Protein AF-M7TAK2-F1 (afdb_monomer_lite)

Foldseek 3Di:
DVVLVVLVVQLCCQFPPDAADWDALVVQDDDDAAADPPQPARDRTTHPSNVVSVLVLLVVLLVCLLPPCLPPVVVLQVSLVSLQCVQQDSNQDYSQAGSCSSNVVVLCLQAVLLVLFFADPVDPVRCNSRNQDADPVGTDDPVSSLSSLLSSLSNVLSNALDDCVVPPTDRNRYVVSVVVSLCSLLPDQQVRHDLSSLSSLLSNCVPCLVSQCVVPPVVSLVSLCSNQPVSLVSRPDNDPSSVSSVVVQVVCCVPVVRHD

InterPro domains:
  IPR012476 mRNA export factor GLE1-like [PF07817] (10-225)
  IPR012476 mRNA export factor GLE1-like [PTHR12960] (39-241)
  IPR038506 GLE1-like superfamily [G3DSA:1.25.40.510] (2-255)

Organism: Eutypa lata (strain UCR-EL1) (NCBI:txid1287681)

Radius of gyration: 19.34 Å; chains: 1; bounding box: 55×38×46 Å

pLDDT: mean 96.19, std 3.99, range [59.69, 98.81]

Secondary structure (DSSP, 8-state):
-HHHHHHHHHHHHHHHTS---EE-GGGG-SS-----TT-S---S-EEHHHHHHHHHHHHHHHHHIIIIITT-GGGHHHHHHHHHHHHT-GGG-BTTB--THHHHHHHHHH-GGGGT----TTSHHHHHHTT--EETTEEPPHHHHHHHHHHHHHHHHHHHT---TT-SSPPSS-HHHHHHHHHHHHTS-GGG--HHHHHHHHHHHTTTHHHHHHHHTHHHHHHHHIIIIIHHHH-SS--HHHHHHHHHHHHHHHHH----

Sequence (260 aa):
MLQIAAIQALLNESLTQIPSVLVDPSNFITDQREPVEGATHNEPQLPSLFLYLLNQFSKAIINQFIQECGGQPKTADPIGVVTAMIYSNKAYLWRGKSLIDILMAKFRVACPVVFGYRGSEKTEQGRARLGWKRESSGWISEQLHINQMKGLAVGYASIALRDFSKSPNTNPWPPSKYWTSLAKIVNTPPTEISNTQCVVLRSMLEHYEERFMNFYGTAAIAALRKALVEFPAKAPEKSPGAFALLGLSEVLKLNAGIEL

Structure (mmCIF, N/CA/C/O backbone):
data_AF-M7TAK2-F1
#
_entry.id   AF-M7TAK2-F1
#
loop_
_atom_site.group_PDB
_atom_site.id
_atom_site.type_symbol
_atom_site.label_atom_id
_atom_site.label_alt_id
_atom_site.label_comp_id
_atom_site.label_asym_id
_atom_site.label_entity_id
_atom_site.label_seq_id
_atom_site.pdbx_PDB_ins_code
_atom_site.Cartn_x
_atom_site.Cartn_y
_atom_site.Cartn_z
_atom_site.occupancy
_atom_site.B_iso_or_equiv
_atom_site.auth_seq_id
_atom_site.auth_comp_id
_atom_site.auth_asym_id
_atom_site.auth_atom_id
_atom_site.pdbx_PDB_model_num
ATOM 1 N N . MET A 1 1 ? 4.992 11.220 20.068 1.00 59.69 1 MET A N 1
ATOM 2 C CA . MET A 1 1 ? 4.007 10.810 21.099 1.00 59.69 1 MET A CA 1
ATOM 3 C C . MET A 1 1 ? 2.837 11.787 21.214 1.00 59.69 1 MET A C 1
ATOM 5 O O . MET A 1 1 ? 1.713 11.322 21.109 1.00 59.69 1 MET A O 1
ATOM 9 N N . LEU A 1 2 ? 3.060 13.106 21.316 1.00 70.56 2 LEU A N 1
ATOM 10 C CA . LEU A 1 2 ? 1.977 14.105 21.426 1.00 70.56 2 LEU A CA 1
ATOM 11 C C . LEU A 1 2 ? 0.942 14.047 20.278 1.00 70.56 2 LEU A C 1
ATOM 13 O O . LEU A 1 2 ? -0.256 14.000 20.525 1.00 70.56 2 LEU A O 1
ATOM 17 N N . GLN A 1 3 ? 1.399 13.978 19.022 1.00 81.31 3 GLN A N 1
ATOM 18 C CA . GLN A 1 3 ? 0.502 13.927 17.856 1.00 81.31 3 GLN A CA 1
ATOM 19 C C . GLN A 1 3 ? -0.359 12.653 17.809 1.00 81.31 3 GLN A C 1
ATOM 21 O O . GLN A 1 3 ? -1.524 12.716 17.435 1.00 81.31 3 GLN A O 1
ATOM 26 N N . ILE A 1 4 ? 0.185 11.504 18.226 1.00 89.75 4 ILE A N 1
ATOM 27 C CA . ILE A 1 4 ? -0.564 10.237 18.270 1.00 89.75 4 ILE A CA 1
ATOM 28 C C . ILE A 1 4 ? -1.681 10.326 19.306 1.00 89.75 4 ILE A C 1
ATOM 30 O O . ILE A 1 4 ? -2.810 9.953 19.009 1.00 89.75 4 ILE A O 1
ATOM 34 N N . ALA A 1 5 ? -1.376 10.864 20.491 1.00 92.62 5 ALA A N 1
ATOM 35 C CA . ALA A 1 5 ? -2.365 11.062 21.542 1.00 92.62 5 ALA A CA 1
ATOM 36 C C . ALA A 1 5 ? -3.493 11.999 21.086 1.00 92.62 5 ALA A C 1
ATOM 38 O O . ALA A 1 5 ? -4.657 11.698 21.320 1.00 92.62 5 ALA A O 1
ATOM 39 N N . ALA A 1 6 ? -3.169 13.079 20.365 1.00 94.81 6 ALA A N 1
ATOM 40 C CA . ALA A 1 6 ? -4.173 13.982 19.803 1.00 94.81 6 ALA A CA 1
ATOM 41 C C . ALA A 1 6 ? -5.074 13.290 18.762 1.00 94.81 6 ALA A C 1
ATOM 43 O O . ALA A 1 6 ? -6.294 13.417 18.822 1.00 94.81 6 ALA A O 1
ATOM 44 N N . ILE A 1 7 ? -4.492 12.505 17.844 1.00 96.12 7 ILE A N 1
ATOM 45 C CA . ILE A 1 7 ? -5.264 11.718 16.866 1.00 96.12 7 ILE A CA 1
ATOM 46 C C . ILE A 1 7 ? -6.172 10.717 17.588 1.00 96.12 7 ILE A C 1
ATOM 48 O O . ILE A 1 7 ? -7.345 10.588 17.248 1.00 96.12 7 ILE A O 1
ATOM 52 N N . GLN A 1 8 ? -5.649 10.015 18.596 1.00 96.75 8 GLN A N 1
ATOM 53 C CA . GLN A 1 8 ? -6.427 9.053 19.371 1.00 96.75 8 GLN A CA 1
ATOM 54 C C . GLN A 1 8 ? -7.548 9.723 20.168 1.00 96.75 8 GLN A C 1
ATOM 56 O O . GLN A 1 8 ? -8.647 9.186 20.204 1.00 96.75 8 GLN A O 1
ATOM 61 N N . ALA A 1 9 ? -7.306 10.894 20.758 1.00 96.44 9 ALA A N 1
ATOM 62 C CA . ALA A 1 9 ? -8.330 11.654 21.466 1.00 96.44 9 ALA A CA 1
ATOM 63 C C . ALA A 1 9 ? -9.507 11.995 20.541 1.00 96.44 9 ALA A C 1
ATOM 65 O O . ALA A 1 9 ? -10.643 11.666 20.869 1.00 96.44 9 ALA A O 1
ATOM 66 N N . LEU A 1 10 ? -9.226 12.535 19.349 1.00 96.94 10 LEU A N 1
ATOM 67 C CA . LEU A 1 10 ? -10.257 12.870 18.359 1.00 96.94 10 LEU A CA 1
ATOM 68 C C . LEU A 1 10 ? -11.021 11.635 17.865 1.00 96.94 10 LEU A C 1
ATOM 70 O O . LEU A 1 10 ? -12.244 11.669 17.735 1.00 96.94 10 LEU A O 1
ATOM 74 N N . LEU A 1 11 ? -10.318 10.529 17.600 1.00 97.75 11 LEU A N 1
ATOM 75 C CA . LEU A 1 11 ? -10.964 9.283 17.180 1.00 97.75 11 LEU A CA 1
ATOM 76 C C . LEU A 1 11 ? -11.859 8.715 18.289 1.00 97.75 11 LEU A C 1
ATOM 78 O O . LEU A 1 11 ? -13.004 8.369 18.010 1.00 97.75 11 LEU A O 1
ATOM 82 N N . ASN A 1 12 ? -11.385 8.685 19.537 1.00 97.25 12 ASN A N 1
ATOM 83 C CA . ASN A 1 12 ? -12.173 8.242 20.689 1.00 97.25 12 ASN A CA 1
ATOM 84 C C . ASN A 1 12 ? -13.426 9.106 20.885 1.00 97.25 12 ASN A C 1
ATOM 86 O O . ASN A 1 12 ? -14.522 8.572 21.050 1.00 97.25 12 ASN A O 1
ATOM 90 N N . GLU A 1 13 ? -13.279 10.430 20.829 1.00 97.06 13 GLU A N 1
ATOM 91 C CA . GLU A 1 13 ? -14.387 11.380 20.959 1.00 97.06 13 GLU A CA 1
ATOM 92 C C . GLU A 1 13 ? -15.435 11.166 19.856 1.00 97.06 13 GLU A C 1
ATOM 94 O O . GLU A 1 13 ? -16.626 11.044 20.143 1.00 97.06 13 GLU A O 1
ATOM 99 N N . SER A 1 14 ? -14.996 10.999 18.604 1.00 97.44 14 SER A N 1
ATOM 100 C CA . SER A 1 14 ? -15.895 10.740 17.470 1.00 97.44 14 SER A CA 1
ATOM 101 C C . SER A 1 14 ? -16.603 9.384 17.510 1.00 97.44 14 SER A C 1
ATOM 103 O O . SER A 1 14 ? -17.634 9.214 16.859 1.00 97.44 14 SER A O 1
ATOM 105 N N . LEU A 1 15 ? -16.039 8.414 18.233 1.00 96.31 15 LEU A N 1
ATOM 106 C CA . LEU A 1 15 ? -16.579 7.063 18.361 1.00 96.31 15 LEU A CA 1
ATOM 107 C C . LEU A 1 15 ? -17.555 6.935 19.536 1.00 96.31 15 LEU A C 1
ATOM 109 O O . LEU A 1 15 ? -18.441 6.087 19.492 1.00 96.31 15 LEU A O 1
ATOM 113 N N . THR A 1 16 ? -17.390 7.747 20.585 1.00 94.00 16 THR A N 1
ATOM 114 C CA . THR A 1 16 ? -18.086 7.534 21.868 1.00 94.00 16 THR A CA 1
ATOM 115 C C . THR A 1 16 ? -18.866 8.738 22.390 1.00 94.00 16 THR A C 1
ATOM 117 O O . THR A 1 16 ? -19.839 8.537 23.111 1.00 94.00 16 THR A O 1
ATOM 120 N N . GLN A 1 17 ? -18.471 9.971 22.058 1.00 94.19 17 GLN A N 1
ATOM 121 C CA . GLN A 1 17 ? -18.990 11.182 22.711 1.00 94.19 17 GLN A CA 1
ATOM 122 C C . GLN A 1 17 ? -19.833 12.052 21.780 1.00 94.19 17 GLN A C 1
ATOM 124 O O . GLN A 1 17 ? -20.861 12.570 22.207 1.00 94.19 17 GLN A O 1
ATOM 129 N N . ILE A 1 18 ? -19.422 12.214 20.518 1.00 95.25 18 ILE A N 1
ATOM 130 C CA . ILE A 1 18 ? -20.128 13.070 19.556 1.00 95.25 18 ILE A CA 1
ATOM 131 C C . ILE A 1 18 ? -21.141 12.234 18.762 1.00 95.25 18 ILE A C 1
ATOM 133 O O . ILE A 1 18 ? -20.734 11.371 17.975 1.00 95.25 18 ILE A O 1
ATOM 137 N N . PRO A 1 19 ? -22.455 12.499 18.889 1.00 93.31 19 PRO A N 1
ATOM 138 C CA . PRO A 1 19 ? -23.462 11.807 18.100 1.00 93.31 19 PRO A CA 1
ATOM 139 C C . PRO A 1 19 ? -23.283 12.094 16.607 1.00 93.31 19 PRO A C 1
ATOM 141 O O . PRO A 1 19 ? -23.125 13.238 16.181 1.00 93.31 19 PRO A O 1
ATOM 144 N N . SER A 1 20 ? -23.350 11.049 15.792 1.00 97.38 20 SER A N 1
ATOM 145 C CA . SER A 1 20 ? -23.419 11.157 14.337 1.00 97.38 20 SER A CA 1
ATOM 146 C C . SER A 1 20 ? -24.274 10.027 13.776 1.00 97.38 20 SER A C 1
ATOM 148 O O . SER A 1 20 ? -24.622 9.090 14.495 1.00 97.38 20 SER A O 1
ATOM 150 N N . VAL A 1 21 ? -24.651 10.133 12.501 1.00 97.31 21 VAL A N 1
ATOM 151 C CA . VAL A 1 21 ? -25.461 9.107 11.835 1.00 97.31 21 VAL A CA 1
ATOM 152 C C . VAL A 1 21 ? -24.725 7.769 11.888 1.00 97.31 21 VAL A C 1
ATOM 154 O O . VAL A 1 21 ? -23.524 7.703 11.641 1.00 97.31 21 VAL A O 1
ATOM 157 N N . LEU A 1 22 ? -25.437 6.696 12.218 1.00 97.62 22 LEU A N 1
ATOM 158 C CA . LEU A 1 22 ? -24.865 5.355 12.230 1.00 97.62 22 LEU A CA 1
ATOM 159 C C . LEU A 1 22 ? -24.827 4.785 10.811 1.00 97.62 22 LEU A C 1
ATOM 161 O O . LEU A 1 22 ? -25.778 4.928 10.043 1.00 97.62 22 LEU A O 1
ATOM 165 N N . VAL A 1 23 ? -23.718 4.143 10.459 1.00 97.62 23 VAL A N 1
ATOM 166 C CA . VAL A 1 23 ? -23.490 3.573 9.127 1.00 97.62 23 VAL A CA 1
ATOM 167 C C . VAL A 1 23 ? -22.892 2.177 9.230 1.00 97.62 23 VAL A C 1
ATOM 169 O O . VAL A 1 23 ? -22.119 1.890 10.143 1.00 97.62 23 VAL A O 1
ATOM 172 N N . ASP A 1 24 ? -23.243 1.312 8.280 1.00 97.06 24 ASP A N 1
ATOM 173 C CA . ASP A 1 24 ? -22.698 -0.044 8.181 1.00 97.06 24 ASP A CA 1
ATOM 174 C C . ASP A 1 24 ? -21.231 -0.005 7.696 1.00 97.06 24 ASP A C 1
ATOM 176 O O . ASP A 1 24 ? -20.978 0.434 6.560 1.00 97.06 24 ASP A O 1
ATOM 180 N N . PRO A 1 25 ? -20.253 -0.458 8.514 1.00 97.12 25 PRO A N 1
ATOM 181 C CA . PRO A 1 25 ? -18.841 -0.456 8.148 1.00 97.12 25 PRO A CA 1
ATOM 182 C C . PRO A 1 25 ? -18.490 -1.412 7.000 1.00 97.12 25 PRO A C 1
ATOM 184 O O . PRO A 1 25 ? -17.425 -1.256 6.399 1.00 97.12 25 PRO A O 1
ATOM 187 N N . SER A 1 26 ? -19.368 -2.364 6.663 1.00 96.69 26 SER A N 1
ATOM 188 C CA . SER A 1 26 ? -19.182 -3.336 5.572 1.00 96.69 26 SER A CA 1
ATOM 189 C C . SER A 1 26 ? -18.933 -2.664 4.220 1.00 96.69 26 SER A C 1
ATOM 191 O O . SER A 1 26 ? -18.227 -3.208 3.378 1.00 96.69 26 SER A O 1
ATOM 193 N N . ASN A 1 27 ? -19.430 -1.437 4.030 1.00 95.25 27 ASN A N 1
ATOM 194 C CA . ASN A 1 27 ? -19.199 -0.636 2.822 1.00 95.25 27 ASN A CA 1
ATOM 195 C C . ASN A 1 27 ? -17.745 -0.154 2.657 1.00 95.25 27 ASN A C 1
ATOM 197 O O . ASN A 1 27 ? -17.386 0.382 1.608 1.00 95.25 27 ASN A O 1
ATOM 201 N N . PHE A 1 28 ? -16.911 -0.298 3.690 1.00 96.75 28 PHE A N 1
ATOM 202 C CA . PHE A 1 28 ? -15.550 0.246 3.740 1.00 96.75 28 PHE A CA 1
ATOM 203 C C . PHE A 1 28 ? -14.469 -0.821 3.948 1.00 96.75 28 PHE A C 1
ATOM 205 O O . PHE A 1 28 ? -13.297 -0.478 4.127 1.00 96.75 28 PHE A O 1
ATOM 212 N N . ILE A 1 29 ? -14.847 -2.098 3.930 1.00 97.31 29 ILE A N 1
ATOM 213 C CA . ILE A 1 29 ? -13.942 -3.236 4.093 1.00 97.31 29 ILE A CA 1
ATOM 214 C C . ILE A 1 29 ? -14.112 -4.231 2.947 1.00 97.31 29 ILE A C 1
ATOM 216 O O . ILE A 1 29 ? -15.072 -4.176 2.183 1.00 97.31 29 ILE A O 1
ATOM 220 N N . THR A 1 30 ? -13.144 -5.129 2.803 1.00 94.31 30 THR A N 1
ATOM 221 C CA . THR A 1 30 ? -13.118 -6.123 1.723 1.00 94.31 30 THR A CA 1
ATOM 222 C C . THR A 1 30 ? -13.617 -7.499 2.148 1.00 94.31 30 THR A C 1
ATOM 224 O O . THR A 1 30 ? -14.004 -8.290 1.290 1.00 94.31 30 THR A O 1
ATOM 227 N N . ASP A 1 31 ? -13.604 -7.799 3.448 1.00 93.50 31 ASP A N 1
ATOM 228 C CA . ASP A 1 31 ? -14.067 -9.066 4.000 1.00 93.50 31 ASP A CA 1
ATOM 229 C C . ASP A 1 31 ? -15.493 -8.976 4.552 1.00 93.50 31 ASP A C 1
ATOM 231 O O . ASP A 1 31 ? -15.948 -7.921 4.983 1.00 93.50 31 ASP A O 1
ATOM 235 N N . GLN A 1 32 ? -16.203 -10.103 4.570 1.00 92.81 32 GLN A N 1
ATOM 236 C CA . GLN A 1 32 ? -17.428 -10.228 5.357 1.00 92.81 32 GLN A CA 1
ATOM 237 C C . GLN A 1 32 ? -17.045 -10.569 6.794 1.00 92.81 32 GLN A C 1
ATOM 239 O O . GLN A 1 32 ? -16.203 -11.440 7.038 1.00 92.81 32 GLN A O 1
ATOM 244 N N . ARG A 1 33 ? -17.629 -9.852 7.752 1.00 95.50 33 ARG A N 1
ATOM 245 C CA . ARG A 1 33 ? -17.346 -10.029 9.177 1.00 95.50 33 ARG A CA 1
ATOM 246 C C . ARG A 1 33 ? -18.634 -10.364 9.882 1.00 95.50 33 ARG A C 1
ATOM 248 O O . ARG A 1 33 ? -19.595 -9.642 9.689 1.00 95.50 33 ARG A O 1
ATOM 255 N N . GLU A 1 34 ? -18.615 -11.365 10.743 1.00 95.88 34 GLU A N 1
ATOM 256 C CA . GLU A 1 34 ? -19.696 -11.656 11.686 1.00 95.88 34 GLU A CA 1
ATOM 257 C C . GLU A 1 34 ? -19.308 -11.174 13.090 1.00 95.88 34 GLU A C 1
ATOM 259 O O . GLU A 1 34 ? -18.120 -10.928 13.328 1.00 95.88 34 GLU A O 1
ATOM 264 N N . PRO A 1 35 ? -20.263 -10.983 14.018 1.00 96.81 35 PRO A N 1
ATOM 265 C CA . PRO A 1 35 ? -19.944 -10.701 15.413 1.00 96.81 35 PRO A CA 1
ATOM 266 C C . PRO A 1 35 ? -18.967 -11.735 15.991 1.00 96.81 35 PRO A C 1
ATOM 268 O O . PRO A 1 35 ? -19.114 -12.936 15.772 1.00 96.81 35 PRO A O 1
ATOM 271 N N . VAL A 1 36 ? -17.965 -11.265 16.737 1.00 96.44 36 VAL A N 1
ATOM 272 C CA . VAL A 1 36 ? -16.918 -12.101 17.343 1.00 96.44 36 VAL A CA 1
ATOM 273 C C . VAL A 1 36 ? -16.967 -11.941 18.856 1.00 96.44 36 VAL A C 1
ATOM 275 O O . VAL A 1 36 ? -16.924 -10.820 19.367 1.00 96.44 36 VAL A O 1
ATOM 278 N N . GLU A 1 37 ? -17.033 -13.051 19.586 1.00 95.69 37 GLU A N 1
ATOM 279 C CA . GLU A 1 37 ? -17.008 -13.036 21.050 1.00 95.69 37 GLU A CA 1
ATOM 280 C C . GLU A 1 37 ? -15.769 -12.287 21.577 1.00 95.69 37 GLU A C 1
ATOM 282 O O . GLU A 1 37 ? -14.653 -12.465 21.089 1.00 95.69 37 GLU A O 1
ATOM 287 N N . GLY A 1 38 ? -15.973 -11.392 22.549 1.00 92.31 38 GLY A N 1
ATOM 288 C CA . GLY A 1 38 ? -14.900 -10.587 23.143 1.00 92.31 38 GLY A CA 1
ATOM 289 C C . GLY A 1 38 ? -14.395 -9.409 22.296 1.00 92.31 38 GLY A C 1
ATOM 290 O O . GLY A 1 38 ? -13.496 -8.694 22.740 1.00 92.31 38 GLY A O 1
ATOM 291 N N . ALA A 1 39 ? -14.949 -9.157 21.103 1.00 94.75 39 ALA A N 1
ATOM 292 C CA . ALA A 1 39 ? -14.609 -7.960 20.332 1.00 94.75 39 ALA A CA 1
ATOM 293 C C . ALA A 1 39 ? -15.187 -6.682 20.966 1.00 94.75 39 ALA A C 1
ATOM 295 O O . ALA A 1 39 ? -16.334 -6.655 21.406 1.00 94.75 39 ALA A O 1
ATOM 296 N N . THR A 1 40 ? -14.402 -5.598 20.952 1.00 93.69 40 THR A N 1
ATOM 297 C CA . THR A 1 40 ? -14.784 -4.300 21.539 1.00 93.69 40 THR A CA 1
ATOM 298 C C . THR A 1 40 ? -16.018 -3.688 20.874 1.00 93.69 40 THR A C 1
ATOM 300 O O . THR A 1 40 ? -16.874 -3.140 21.560 1.00 93.69 40 THR A O 1
ATOM 303 N N . HIS A 1 41 ? -16.134 -3.815 19.550 1.00 95.25 41 HIS A N 1
ATOM 304 C CA . HIS A 1 41 ? -17.287 -3.340 18.788 1.00 95.25 41 HIS A CA 1
ATOM 305 C C . HIS A 1 41 ? -17.844 -4.466 17.915 1.00 95.25 41 HIS A C 1
ATOM 307 O O . HIS A 1 41 ? -17.208 -4.864 16.935 1.00 95.25 41 HIS A O 1
ATOM 313 N N . ASN A 1 42 ? -19.035 -4.958 18.268 1.00 96.56 42 ASN A N 1
ATOM 314 C CA . ASN A 1 42 ? -19.778 -5.979 17.514 1.00 96.56 42 ASN A CA 1
ATOM 315 C C . ASN A 1 42 ? -21.048 -5.455 16.838 1.00 96.56 42 ASN A C 1
ATOM 317 O O . ASN A 1 42 ? -21.621 -6.156 15.998 1.00 96.56 42 ASN A O 1
ATOM 321 N N . GLU A 1 43 ? -21.449 -4.230 17.179 1.00 95.25 43 GLU A N 1
ATOM 322 C CA . GLU A 1 43 ? -22.630 -3.581 16.625 1.00 95.25 43 GLU A CA 1
ATOM 323 C C . GLU A 1 43 ? -22.597 -3.571 15.087 1.00 95.25 43 GLU A C 1
ATOM 325 O O . GLU A 1 43 ? -21.521 -3.430 14.487 1.00 95.25 43 GLU A O 1
ATOM 330 N N . PRO A 1 44 ? -23.757 -3.718 14.422 1.00 96.00 44 PRO A N 1
ATOM 331 C CA . PRO A 1 44 ? -23.835 -3.731 12.962 1.00 96.00 44 PRO A CA 1
ATOM 332 C C . PRO A 1 44 ? -23.492 -2.375 12.333 1.00 96.00 44 PRO A C 1
ATOM 334 O O . PRO A 1 44 ? -23.249 -2.303 11.133 1.00 96.00 44 PRO A O 1
ATOM 337 N N . GLN A 1 45 ? -23.476 -1.299 13.122 1.00 97.12 45 GLN A N 1
ATOM 338 C CA . GLN A 1 45 ? -23.215 0.055 12.652 1.00 97.12 45 GLN A CA 1
ATOM 339 C C . GLN A 1 45 ? -22.202 0.768 13.551 1.00 97.12 45 GLN A C 1
ATOM 341 O O . GLN A 1 45 ? -22.112 0.494 14.746 1.00 97.12 45 GLN A O 1
ATOM 346 N N . LEU A 1 46 ? -21.459 1.712 12.972 1.00 97.62 46 LEU A N 1
ATOM 347 C CA . LEU A 1 46 ? -20.556 2.618 13.686 1.00 97.62 46 LEU A CA 1
ATOM 348 C C . LEU A 1 46 ? -20.921 4.084 13.408 1.00 97.62 46 LEU A C 1
ATOM 350 O O . LEU A 1 46 ? -21.521 4.374 12.369 1.00 97.62 46 LEU A O 1
ATOM 354 N N . PRO A 1 47 ? -20.532 5.026 14.289 1.00 98.25 47 PRO A N 1
ATOM 355 C CA . PRO A 1 47 ? -20.697 6.455 14.041 1.00 98.25 47 PRO A CA 1
ATOM 356 C C . PRO A 1 47 ? -20.007 6.892 12.742 1.00 98.25 47 PRO A C 1
ATOM 358 O O . PRO A 1 47 ? -18.813 6.644 12.535 1.00 98.25 47 PRO A O 1
ATOM 361 N N . SER A 1 48 ? -20.733 7.586 11.865 1.00 98.12 48 SER A N 1
ATOM 362 C CA . SER A 1 48 ? -20.205 8.059 10.582 1.00 98.12 48 SER A CA 1
ATOM 363 C C . SER A 1 48 ? -19.035 9.019 10.761 1.00 98.12 48 SER A C 1
ATOM 365 O O . SER A 1 48 ? -18.125 9.027 9.934 1.00 98.12 48 SER A O 1
ATOM 367 N N . LEU A 1 49 ? -19.037 9.822 11.833 1.00 98.38 49 LEU A N 1
ATOM 368 C CA . LEU A 1 49 ? -17.954 10.763 12.120 1.00 98.38 49 LEU A CA 1
ATOM 369 C C . LEU A 1 49 ? -16.630 10.034 12.379 1.00 98.38 49 LEU A C 1
ATOM 371 O O . LEU A 1 49 ? -15.605 10.444 11.841 1.00 98.38 49 LEU A O 1
ATOM 375 N N . PHE A 1 50 ? -16.654 8.922 13.117 1.00 98.44 50 PHE A N 1
ATOM 376 C CA . PHE A 1 50 ? -15.468 8.097 13.350 1.00 98.44 50 PHE A CA 1
ATOM 377 C C . PHE A 1 50 ? -14.895 7.542 12.041 1.00 98.44 50 PHE A C 1
ATOM 379 O O . PHE A 1 50 ? -13.709 7.724 11.753 1.00 98.44 50 PHE A O 1
ATOM 386 N N . LEU A 1 51 ? -15.736 6.933 11.197 1.00 98.38 51 LEU A N 1
ATOM 387 C CA . LEU A 1 51 ? -15.293 6.408 9.899 1.00 98.38 51 LEU A CA 1
ATOM 388 C C . LEU A 1 51 ? -14.792 7.522 8.971 1.00 98.38 51 LEU A C 1
ATOM 390 O O . LEU A 1 51 ? -13.798 7.347 8.263 1.00 98.38 51 LEU A O 1
ATOM 394 N N . TYR A 1 52 ? -15.437 8.689 9.004 1.00 98.38 52 TYR A N 1
ATOM 395 C CA . TYR A 1 52 ? -15.009 9.869 8.265 1.00 98.38 52 TYR A CA 1
ATOM 396 C C . TYR A 1 52 ? -13.625 10.356 8.710 1.00 98.38 52 TYR A C 1
ATOM 398 O O . TYR A 1 52 ? -12.760 10.576 7.857 1.00 98.38 52 TYR A O 1
ATOM 406 N N . LEU A 1 53 ? -13.383 10.489 10.018 1.00 98.50 53 LEU A N 1
ATOM 407 C CA . LEU A 1 53 ? -12.083 10.904 10.546 1.00 98.50 53 LEU A CA 1
ATOM 408 C C . LEU A 1 53 ? -11.001 9.867 10.252 1.00 98.50 53 LEU A C 1
ATOM 410 O O . LEU A 1 53 ? -9.904 10.246 9.845 1.00 98.50 53 LEU A O 1
ATOM 414 N N . LEU A 1 54 ? -11.312 8.573 10.347 1.00 98.25 54 LEU A N 1
ATOM 415 C CA . LEU A 1 54 ? -10.386 7.512 9.953 1.00 98.25 54 LEU A CA 1
ATOM 416 C C . LEU A 1 54 ? -10.036 7.606 8.459 1.00 98.25 54 LEU A C 1
ATOM 418 O O . LEU A 1 54 ? -8.873 7.495 8.077 1.00 98.25 54 LEU A O 1
ATOM 422 N N . ASN A 1 55 ? -11.019 7.911 7.611 1.00 98.62 55 ASN A N 1
ATOM 423 C CA . ASN A 1 55 ? -10.834 8.169 6.184 1.00 98.62 55 ASN A CA 1
ATOM 424 C C . ASN A 1 55 ? -9.994 9.431 5.894 1.00 98.62 55 ASN A C 1
ATOM 426 O O . ASN A 1 55 ? -9.203 9.416 4.939 1.00 98.62 55 ASN A O 1
ATOM 430 N N . GLN A 1 56 ? -10.141 10.502 6.682 1.00 98.56 56 GLN A N 1
ATOM 431 C CA . GLN A 1 56 ? -9.303 11.706 6.589 1.00 98.56 56 GLN A CA 1
ATOM 432 C C . GLN A 1 56 ? -7.874 11.434 7.053 1.00 98.56 56 GLN A C 1
ATOM 434 O O . GLN A 1 56 ? -6.929 11.809 6.360 1.00 98.56 56 GLN A O 1
ATOM 439 N N . PHE A 1 57 ? -7.706 10.695 8.149 1.00 98.56 57 PHE A N 1
ATOM 440 C CA . PHE A 1 57 ? -6.407 10.228 8.617 1.00 98.56 57 PHE A CA 1
ATOM 441 C C . PHE A 1 57 ? -5.684 9.426 7.529 1.00 98.56 57 PHE A C 1
ATOM 443 O O . PHE A 1 57 ? -4.534 9.717 7.205 1.00 98.56 57 PHE A O 1
ATOM 450 N N . SER A 1 58 ? -6.377 8.505 6.851 1.00 98.69 58 SER A N 1
ATOM 451 C CA . SER A 1 58 ? -5.781 7.792 5.719 1.00 98.69 58 SER A CA 1
ATOM 452 C C . SER A 1 58 ? -5.375 8.712 4.561 1.00 98.69 58 SER A C 1
ATOM 454 O O . SER A 1 58 ? -4.369 8.460 3.905 1.00 98.69 58 SER A O 1
ATOM 456 N N . LYS A 1 59 ? -6.160 9.761 4.256 1.00 98.62 59 LYS A N 1
ATOM 457 C CA . LYS A 1 59 ? -5.807 10.741 3.207 1.00 98.62 59 LYS A CA 1
ATOM 458 C C . LYS A 1 59 ? -4.545 11.506 3.593 1.00 98.62 59 LYS A C 1
ATOM 460 O O . LYS A 1 59 ? -3.683 11.698 2.742 1.00 98.62 59 LYS A O 1
ATOM 465 N N . ALA A 1 60 ? -4.429 11.899 4.860 1.00 98.44 60 ALA A N 1
ATOM 466 C CA . ALA A 1 60 ? -3.244 12.565 5.383 1.00 98.44 60 ALA A CA 1
ATOM 467 C C . ALA A 1 60 ? -1.999 11.671 5.267 1.00 98.44 60 ALA A C 1
ATOM 469 O O . ALA A 1 60 ? -0.982 12.139 4.768 1.00 98.44 60 ALA A O 1
ATOM 470 N N . ILE A 1 61 ? -2.102 10.380 5.613 1.00 98.56 61 ILE A N 1
ATOM 471 C CA . ILE A 1 61 ? -1.011 9.403 5.442 1.00 98.56 61 ILE A CA 1
ATOM 472 C C . ILE A 1 61 ? -0.533 9.344 3.984 1.00 98.56 61 ILE A C 1
ATOM 474 O O . ILE A 1 61 ? 0.657 9.488 3.715 1.00 98.56 61 ILE A O 1
ATOM 478 N N . ILE A 1 62 ? -1.457 9.166 3.032 1.00 98.62 62 ILE A N 1
ATOM 479 C CA . ILE A 1 62 ? -1.116 9.092 1.602 1.00 98.62 62 ILE A CA 1
ATOM 480 C C . ILE A 1 62 ? -0.438 10.380 1.125 1.00 98.62 62 ILE A C 1
ATOM 482 O O . ILE A 1 62 ? 0.568 10.319 0.419 1.00 98.62 62 ILE A O 1
ATOM 486 N N . ASN A 1 63 ? -0.955 11.539 1.534 1.00 98.19 63 ASN A N 1
ATOM 487 C CA . ASN A 1 63 ? -0.375 12.828 1.168 1.00 98.19 63 ASN A CA 1
ATOM 488 C C . ASN A 1 63 ? 1.033 13.014 1.749 1.00 98.19 63 ASN A C 1
ATOM 490 O O . ASN A 1 63 ? 1.912 13.489 1.038 1.00 98.19 63 ASN A O 1
ATOM 494 N N . GLN A 1 64 ? 1.263 12.603 2.996 1.00 97.81 64 GLN A N 1
ATOM 495 C CA . GLN A 1 64 ? 2.577 12.675 3.640 1.00 97.81 64 GLN A CA 1
ATOM 496 C C . GLN A 1 64 ? 3.608 11.796 2.922 1.00 97.81 64 GLN A C 1
ATOM 498 O O . GLN A 1 64 ? 4.701 12.265 2.606 1.00 97.81 64 GLN A O 1
ATOM 503 N N . PHE A 1 65 ? 3.237 10.568 2.543 1.00 98.50 65 PHE A N 1
ATOM 504 C CA . PHE A 1 65 ? 4.106 9.721 1.720 1.00 98.50 65 PHE A CA 1
ATOM 505 C C . PHE A 1 65 ? 4.447 10.363 0.373 1.00 98.50 65 PHE A C 1
ATOM 507 O O . PHE A 1 65 ? 5.603 10.343 -0.044 1.00 98.50 65 PHE A O 1
ATOM 514 N N . ILE A 1 66 ? 3.458 10.960 -0.296 1.00 97.75 66 ILE A N 1
ATOM 515 C CA . ILE A 1 66 ? 3.634 11.641 -1.585 1.00 97.75 66 ILE A CA 1
ATOM 516 C C . ILE A 1 66 ? 4.559 12.861 -1.473 1.00 97.75 66 ILE A C 1
ATOM 518 O O . ILE A 1 66 ? 5.391 13.078 -2.354 1.00 97.75 66 ILE A O 1
ATOM 522 N N . GLN A 1 67 ? 4.391 13.674 -0.431 1.00 96.38 67 GLN A N 1
ATOM 523 C CA . GLN A 1 67 ? 5.067 14.966 -0.307 1.00 96.38 67 GLN A CA 1
ATOM 524 C C . GLN A 1 67 ? 6.495 14.842 0.227 1.00 96.38 67 GLN A C 1
ATOM 526 O O . GLN A 1 67 ? 7.373 15.567 -0.232 1.00 96.38 67 GLN A O 1
ATOM 531 N N . GLU A 1 68 ? 6.740 13.927 1.165 1.00 95.19 68 GLU A N 1
ATOM 532 C CA . GLU A 1 68 ? 7.995 13.908 1.926 1.00 95.19 68 GLU A CA 1
ATOM 533 C C . GLU A 1 68 ? 8.877 12.711 1.566 1.00 95.19 68 GLU A C 1
ATOM 535 O O . GLU A 1 68 ? 10.082 12.852 1.348 1.00 95.19 68 GLU A O 1
ATOM 540 N N . CYS A 1 69 ? 8.283 11.522 1.451 1.00 96.44 69 CYS A N 1
ATOM 541 C CA . CYS A 1 69 ? 9.052 10.279 1.397 1.00 96.44 69 CYS A CA 1
ATOM 542 C C . CYS A 1 69 ? 9.712 10.014 0.038 1.00 96.44 69 CYS A C 1
ATOM 544 O O . CYS A 1 69 ? 10.617 9.188 -0.042 1.00 96.44 69 CYS A O 1
ATOM 546 N N . GLY A 1 70 ? 9.297 10.711 -1.026 1.00 92.19 70 GLY A N 1
ATOM 547 C CA . GLY A 1 70 ? 9.968 10.635 -2.329 1.00 92.19 70 GLY A CA 1
ATOM 548 C C . GLY A 1 70 ? 11.381 11.231 -2.304 1.00 92.19 70 GLY A C 1
ATOM 549 O O . GLY A 1 70 ? 12.299 10.665 -2.900 1.00 92.19 70 GLY A O 1
ATOM 550 N N . GLY A 1 71 ? 11.563 12.334 -1.566 1.00 92.00 71 GLY A N 1
ATOM 551 C CA . GLY A 1 71 ? 12.860 12.992 -1.371 1.00 92.00 71 GLY A CA 1
ATOM 552 C C . GLY A 1 71 ? 13.598 12.536 -0.110 1.00 92.00 71 GLY A C 1
ATOM 553 O O . GLY A 1 71 ? 14.826 12.513 -0.095 1.00 92.00 71 GLY A O 1
ATOM 554 N N . GLN A 1 72 ? 12.868 12.148 0.940 1.00 94.50 72 GLN A N 1
ATOM 555 C CA . GLN A 1 72 ? 13.432 11.694 2.214 1.00 94.50 72 GLN A CA 1
ATOM 556 C C . GLN A 1 72 ? 12.807 10.357 2.655 1.00 94.50 72 GLN A C 1
ATOM 558 O O . GLN A 1 72 ? 12.003 10.332 3.583 1.00 94.50 72 GLN A O 1
ATOM 563 N N . PRO A 1 73 ? 13.189 9.213 2.055 1.00 93.94 73 PRO A N 1
ATOM 564 C CA . PRO A 1 73 ? 12.580 7.906 2.343 1.00 93.94 73 PRO A CA 1
ATOM 565 C C . PRO A 1 73 ? 12.501 7.535 3.832 1.00 93.94 73 PRO A C 1
ATOM 567 O O . PRO A 1 73 ? 11.544 6.905 4.278 1.00 93.94 73 PRO A O 1
ATOM 570 N N . LYS A 1 74 ? 13.471 7.976 4.642 1.00 94.00 74 LYS A N 1
ATOM 571 C CA . LYS A 1 74 ? 13.510 7.705 6.088 1.00 94.00 74 LYS A CA 1
ATOM 572 C C . LYS A 1 74 ? 12.309 8.280 6.855 1.00 94.00 74 LYS A C 1
ATOM 574 O O . LYS A 1 74 ? 11.967 7.740 7.905 1.00 94.00 74 LYS A O 1
ATOM 579 N N . THR A 1 75 ? 11.637 9.319 6.346 1.00 95.38 75 THR A N 1
ATOM 580 C CA . THR A 1 75 ? 10.437 9.890 6.990 1.00 95.38 75 THR A CA 1
ATOM 581 C C . THR A 1 75 ? 9.219 8.967 6.898 1.00 95.38 75 THR A C 1
ATOM 583 O O . THR A 1 75 ? 8.280 9.109 7.677 1.00 95.38 75 THR A O 1
ATOM 586 N N . ALA A 1 76 ? 9.246 7.952 6.028 1.00 97.44 76 ALA A N 1
ATOM 587 C CA . ALA A 1 76 ? 8.162 6.980 5.916 1.00 97.44 76 ALA A CA 1
ATOM 588 C C . ALA A 1 76 ? 8.024 6.088 7.156 1.00 97.44 76 ALA A C 1
ATOM 590 O O . ALA A 1 76 ? 6.923 5.603 7.436 1.00 97.44 76 ALA A O 1
ATOM 591 N N . ASP A 1 77 ? 9.116 5.845 7.892 1.00 96.06 77 ASP A N 1
ATOM 592 C CA . ASP A 1 77 ? 9.088 4.977 9.069 1.00 96.06 77 ASP A CA 1
ATOM 593 C C . ASP A 1 77 ? 8.187 5.551 10.177 1.00 96.06 77 ASP A C 1
ATOM 595 O O . ASP A 1 77 ? 7.194 4.899 10.503 1.00 96.06 77 ASP A O 1
ATOM 599 N N . PRO A 1 78 ? 8.394 6.772 10.708 1.00 96.19 78 PRO A N 1
ATOM 600 C CA . PRO A 1 78 ? 7.502 7.307 11.737 1.00 96.19 78 PRO A CA 1
ATOM 601 C C . PRO A 1 78 ? 6.031 7.357 11.290 1.00 96.19 78 PRO A C 1
ATOM 603 O O . PRO A 1 78 ? 5.153 7.013 12.081 1.00 96.19 78 PRO A O 1
ATOM 606 N N . ILE A 1 79 ? 5.739 7.665 10.021 1.00 97.44 79 ILE A N 1
ATOM 607 C CA . ILE A 1 79 ? 4.366 7.625 9.480 1.00 97.44 79 ILE A CA 1
ATOM 608 C C . ILE A 1 79 ? 3.797 6.195 9.529 1.00 97.44 79 ILE A C 1
ATOM 610 O O . ILE A 1 79 ? 2.653 5.985 9.944 1.00 97.44 79 ILE A O 1
ATOM 614 N N . GLY A 1 80 ? 4.601 5.193 9.163 1.00 97.44 80 GLY A N 1
ATOM 615 C CA . GLY A 1 80 ? 4.244 3.779 9.271 1.00 97.44 80 GLY A CA 1
ATOM 616 C C . GLY A 1 80 ? 3.983 3.337 10.715 1.00 97.44 80 GLY A C 1
ATOM 617 O O . GLY A 1 80 ? 3.031 2.595 10.950 1.00 97.44 80 GLY A O 1
ATOM 618 N N . VAL A 1 81 ? 4.758 3.832 11.693 1.00 96.25 81 VAL A N 1
ATOM 619 C CA . VAL A 1 81 ? 4.515 3.578 13.130 1.00 96.25 81 VAL A CA 1
ATOM 620 C C . VAL A 1 81 ? 3.153 4.123 13.540 1.00 96.25 81 VAL A C 1
ATOM 622 O O . VAL A 1 81 ? 2.346 3.383 14.097 1.00 96.25 81 VAL A O 1
ATOM 625 N N . VAL A 1 82 ? 2.871 5.397 13.246 1.00 97.38 82 VAL A N 1
ATOM 626 C CA . VAL A 1 82 ? 1.591 6.029 13.605 1.00 97.38 82 VAL A CA 1
ATOM 627 C C . VAL A 1 82 ? 0.428 5.276 12.961 1.00 97.38 82 VAL A C 1
ATOM 629 O O . VAL A 1 82 ? -0.555 4.965 13.629 1.00 97.38 82 VAL A O 1
ATOM 632 N N . THR A 1 83 ? 0.567 4.910 11.686 1.00 98.19 83 THR A N 1
ATOM 633 C CA . THR A 1 83 ? -0.426 4.115 10.954 1.00 98.19 83 THR A CA 1
ATOM 634 C C . THR A 1 83 ? -0.693 2.784 11.656 1.00 98.19 83 THR A C 1
ATOM 636 O O . THR A 1 83 ? -1.841 2.467 11.965 1.00 98.19 83 THR A O 1
ATOM 639 N N . ALA A 1 84 ? 0.360 2.026 11.963 1.00 97.25 84 ALA A N 1
ATOM 640 C CA . ALA A 1 84 ? 0.264 0.743 12.645 1.00 97.25 84 ALA A CA 1
ATOM 641 C C . ALA A 1 84 ? -0.366 0.882 14.040 1.00 97.25 84 ALA A C 1
ATOM 643 O O . ALA A 1 84 ? -1.230 0.085 14.402 1.00 97.25 84 ALA A O 1
ATOM 644 N N . MET A 1 85 ? 0.000 1.912 14.807 1.00 96.62 85 MET A N 1
ATOM 645 C CA . MET A 1 85 ? -0.551 2.167 16.141 1.00 96.62 85 MET A CA 1
ATOM 646 C C . MET A 1 85 ? -2.044 2.497 16.110 1.00 96.62 85 MET A C 1
ATOM 648 O O . MET A 1 85 ? -2.784 1.999 16.953 1.00 96.62 85 MET A O 1
ATOM 652 N N . ILE A 1 86 ? -2.501 3.304 15.149 1.00 98.19 86 ILE A N 1
ATOM 653 C CA . ILE A 1 86 ? -3.926 3.625 15.009 1.00 98.19 86 ILE A CA 1
ATOM 654 C C . ILE A 1 86 ? -4.703 2.399 14.525 1.00 98.19 86 ILE A C 1
ATOM 656 O O . ILE A 1 86 ? -5.640 1.972 15.189 1.00 98.19 86 ILE A O 1
ATOM 660 N N . TYR A 1 87 ? -4.295 1.774 13.420 1.00 98.44 87 TYR A N 1
ATOM 661 C CA . TYR A 1 87 ? -5.065 0.677 12.822 1.00 98.44 87 TYR A CA 1
ATOM 662 C C . TYR A 1 87 ? -5.019 -0.640 13.604 1.00 98.44 87 TYR A C 1
ATOM 664 O O . TYR A 1 87 ? -5.849 -1.512 13.348 1.00 98.44 87 TYR A O 1
ATOM 672 N N . SER A 1 88 ? -4.079 -0.801 14.538 1.00 97.88 88 SER A N 1
ATOM 673 C CA . SER A 1 88 ? -4.008 -1.965 15.433 1.00 97.88 88 SER A CA 1
ATOM 674 C C . SER A 1 88 ? -4.626 -1.726 16.812 1.00 97.88 88 SER A C 1
ATOM 676 O O . SER A 1 88 ? -4.684 -2.656 17.618 1.00 97.88 88 SER A O 1
ATOM 678 N N . ASN A 1 89 ? -5.069 -0.501 17.111 1.00 97.25 89 ASN A N 1
ATOM 679 C CA . ASN A 1 89 ? -5.652 -0.186 18.407 1.00 97.25 89 ASN A CA 1
ATOM 680 C C . ASN A 1 89 ? -6.971 -0.948 18.594 1.00 97.25 89 ASN A C 1
ATOM 682 O O . ASN A 1 89 ? -7.896 -0.785 17.801 1.00 97.25 89 ASN A O 1
ATOM 686 N N . LYS A 1 90 ? -7.064 -1.737 19.673 1.00 96.38 90 LYS A N 1
ATOM 687 C CA . LYS A 1 90 ? -8.238 -2.555 20.018 1.00 96.38 90 LYS A CA 1
ATOM 688 C C . LYS A 1 90 ? -9.533 -1.741 20.088 1.00 96.38 90 LYS A C 1
ATOM 690 O O . LYS A 1 90 ? -10.562 -2.224 19.632 1.00 96.38 90 LYS A O 1
ATOM 695 N N . ALA A 1 91 ? -9.453 -0.494 20.557 1.00 96.31 91 ALA A N 1
ATOM 696 C CA . ALA A 1 91 ? -10.592 0.422 20.626 1.00 96.31 91 ALA A CA 1
ATOM 697 C C . ALA A 1 91 ? -11.173 0.797 19.252 1.00 96.31 91 ALA A C 1
ATOM 699 O O . ALA A 1 91 ? -12.283 1.298 19.176 1.00 96.31 91 ALA A O 1
ATOM 700 N N . TYR A 1 92 ? -10.436 0.584 18.160 1.00 97.62 92 TYR A N 1
ATOM 701 C CA . TYR A 1 92 ? -10.855 0.959 16.803 1.00 97.62 92 TYR A CA 1
ATOM 702 C C . TYR A 1 92 ? -11.151 -0.256 15.921 1.00 97.62 92 TYR A C 1
ATOM 704 O O . TYR A 1 92 ? -11.406 -0.107 14.724 1.00 97.62 92 TYR A O 1
ATOM 712 N N . LEU A 1 93 ? -11.082 -1.466 16.482 1.00 97.75 93 LEU A N 1
ATOM 713 C CA . LEU A 1 93 ? -11.385 -2.687 15.751 1.00 97.75 93 LEU A CA 1
ATOM 714 C C . LEU A 1 93 ? -12.895 -2.876 15.661 1.00 97.75 93 LEU A C 1
ATOM 716 O O . LEU A 1 93 ? -13.611 -2.754 16.652 1.00 97.75 93 LEU A O 1
ATOM 720 N N . TRP A 1 94 ? -13.357 -3.266 14.479 1.00 98.12 94 TRP A N 1
ATOM 721 C CA . TRP A 1 94 ? -14.741 -3.660 14.257 1.00 98.12 94 TRP A CA 1
ATOM 722 C C . TRP A 1 94 ? -14.805 -5.158 13.993 1.00 98.12 94 TRP A C 1
ATOM 724 O O . TRP A 1 94 ? -14.104 -5.663 13.105 1.00 98.12 94 TRP A O 1
ATOM 734 N N . ARG A 1 95 ? -15.610 -5.865 14.797 1.00 97.56 95 ARG A N 1
ATOM 735 C CA . ARG A 1 95 ? -15.722 -7.334 14.795 1.00 97.56 95 ARG A CA 1
ATOM 736 C C . ARG A 1 95 ? -14.349 -8.009 14.914 1.00 97.56 95 ARG A C 1
ATOM 738 O O . ARG A 1 95 ? -13.990 -8.904 14.156 1.00 97.56 95 ARG A O 1
ATOM 745 N N . GLY A 1 96 ? -13.526 -7.482 15.827 1.00 96.44 96 GLY A N 1
ATOM 746 C CA . GLY A 1 96 ? -12.183 -7.988 16.135 1.00 96.44 96 GLY A CA 1
ATOM 747 C C . GLY A 1 96 ? -11.109 -7.707 15.077 1.00 96.44 96 GLY A C 1
ATOM 748 O O . GLY A 1 96 ? -9.967 -8.128 15.253 1.00 96.44 96 GLY A O 1
ATOM 749 N N . LYS A 1 97 ? -11.430 -6.990 13.992 1.00 97.69 97 LYS A N 1
ATOM 750 C CA . LYS A 1 97 ? -10.504 -6.740 12.879 1.00 97.69 97 LYS A CA 1
ATOM 751 C C . LYS A 1 97 ? -10.318 -5.257 12.583 1.00 97.69 97 LYS A C 1
ATOM 753 O O . LYS A 1 97 ? -11.190 -4.422 12.818 1.00 97.69 97 LYS A O 1
ATOM 758 N N . SER A 1 98 ? -9.158 -4.943 12.014 1.00 98.12 98 SER A N 1
ATOM 759 C CA . SER A 1 98 ? -8.797 -3.581 11.626 1.00 98.12 98 SER A CA 1
ATOM 760 C C . SER A 1 98 ? -9.683 -3.046 10.497 1.00 98.12 98 SER A C 1
ATOM 762 O O . SER A 1 98 ? -10.142 -3.798 9.637 1.00 98.12 98 SER A O 1
ATOM 764 N N . LEU A 1 99 ? -9.880 -1.729 10.465 1.00 98.50 99 LEU A N 1
ATOM 765 C CA . LEU A 1 99 ? -10.497 -0.992 9.355 1.00 98.50 99 LEU A CA 1
ATOM 766 C C . LEU A 1 99 ? -9.442 -0.440 8.367 1.00 98.50 99 LEU A C 1
ATOM 768 O O . LEU A 1 99 ? -9.683 0.543 7.667 1.00 98.50 99 LEU A O 1
ATOM 772 N N . ILE A 1 100 ? -8.248 -1.045 8.315 1.00 98.75 100 ILE A N 1
ATOM 773 C CA . ILE A 1 100 ? -7.135 -0.612 7.448 1.00 98.75 100 ILE A CA 1
ATOM 774 C C . ILE A 1 100 ? -7.455 -0.648 5.951 1.00 98.75 100 ILE A C 1
ATOM 776 O O . ILE A 1 100 ? -6.797 0.042 5.171 1.00 98.75 100 ILE A O 1
ATOM 780 N N . ASP A 1 101 ? -8.492 -1.381 5.546 1.00 98.69 101 ASP A N 1
ATOM 781 C CA . ASP A 1 101 ? -8.984 -1.396 4.168 1.00 98.69 101 ASP A CA 1
ATOM 782 C C . ASP A 1 101 ? -9.344 0.012 3.669 1.00 98.69 101 ASP A C 1
ATOM 784 O O . ASP A 1 101 ? -9.107 0.321 2.503 1.00 98.69 101 ASP A O 1
ATOM 788 N N . ILE A 1 102 ? -9.766 0.920 4.560 1.00 98.75 102 ILE A N 1
ATOM 789 C CA . ILE A 1 102 ? -9.986 2.339 4.237 1.00 98.75 102 ILE A CA 1
ATOM 790 C C . ILE A 1 102 ? -8.694 2.999 3.729 1.00 98.75 102 ILE A C 1
ATOM 792 O O . ILE A 1 102 ? -8.718 3.752 2.751 1.00 98.75 102 ILE A O 1
ATOM 796 N N . LEU A 1 103 ? -7.549 2.714 4.359 1.00 98.81 103 LEU A N 1
ATOM 797 C CA . LEU A 1 103 ? -6.246 3.205 3.904 1.00 98.81 103 LEU A CA 1
ATOM 798 C C . LEU A 1 103 ? -5.798 2.485 2.632 1.00 98.81 103 LEU A C 1
ATOM 800 O O . LEU A 1 103 ? -5.356 3.134 1.679 1.00 98.81 103 LEU A O 1
ATOM 804 N N . MET A 1 104 ? -5.933 1.160 2.594 1.00 98.69 104 MET A N 1
ATOM 805 C CA . MET A 1 104 ? -5.495 0.358 1.451 1.00 98.69 104 MET A CA 1
ATOM 806 C C . MET A 1 104 ? -6.278 0.684 0.180 1.00 98.69 104 MET A C 1
ATOM 808 O O . MET A 1 104 ? -5.689 0.702 -0.897 1.00 98.69 104 MET A O 1
ATOM 812 N N . ALA A 1 105 ? -7.553 1.062 0.286 1.00 98.56 105 ALA A N 1
ATOM 813 C CA . ALA A 1 105 ? -8.351 1.568 -0.828 1.00 98.56 105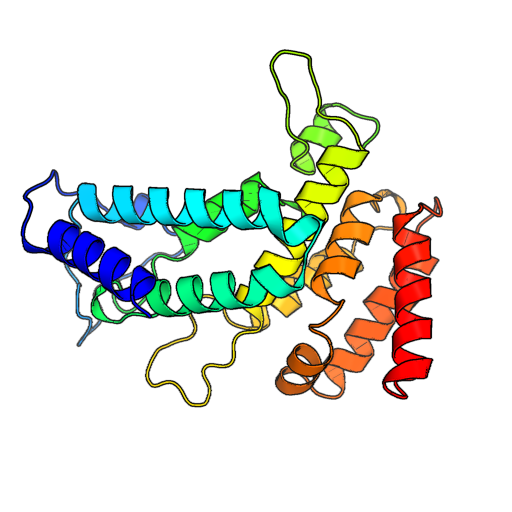 ALA A CA 1
ATOM 814 C C . ALA A 1 105 ? -7.777 2.860 -1.437 1.00 98.56 105 ALA A C 1
ATOM 816 O O . ALA A 1 105 ? -7.904 3.088 -2.637 1.00 98.56 105 ALA A O 1
ATOM 817 N N . LYS A 1 106 ? -7.089 3.701 -0.657 1.00 98.69 106 LYS A N 1
ATOM 818 C CA . LYS A 1 106 ? -6.419 4.900 -1.193 1.00 98.69 106 LYS A CA 1
ATOM 819 C C . LYS A 1 106 ? -5.072 4.554 -1.799 1.00 98.69 106 LYS A C 1
ATOM 821 O O . LYS A 1 106 ? -4.767 5.034 -2.885 1.00 98.69 106 LYS A O 1
ATOM 826 N N . PHE A 1 107 ? -4.305 3.673 -1.154 1.00 98.56 107 PHE A N 1
ATOM 827 C CA . PHE A 1 107 ? -3.086 3.113 -1.745 1.00 98.56 107 PHE A CA 1
ATOM 828 C C . PHE A 1 107 ? -3.371 2.456 -3.094 1.00 98.56 107 PHE A C 1
ATOM 830 O O . PHE A 1 107 ? -2.610 2.627 -4.037 1.00 98.56 107 PHE A O 1
ATOM 837 N N . ARG A 1 108 ? -4.499 1.754 -3.205 1.00 98.31 108 ARG A N 1
ATOM 838 C CA . ARG A 1 108 ? -4.968 1.108 -4.429 1.00 98.31 108 ARG A CA 1
ATOM 839 C C . ARG A 1 108 ? -5.092 2.064 -5.604 1.00 98.31 108 ARG A C 1
ATOM 841 O O . ARG A 1 108 ? -4.803 1.657 -6.725 1.00 98.31 108 ARG A O 1
ATOM 848 N N . VAL A 1 109 ? -5.556 3.282 -5.337 1.00 98.12 109 VAL A N 1
ATOM 849 C CA . VAL A 1 109 ? -5.740 4.346 -6.328 1.00 98.12 109 VAL A CA 1
ATOM 850 C C . VAL A 1 109 ? -4.422 5.076 -6.580 1.00 98.12 109 VAL A C 1
ATOM 852 O O . VAL A 1 109 ? -4.066 5.307 -7.729 1.00 98.12 109 VAL A O 1
ATOM 855 N N . ALA A 1 110 ? -3.693 5.417 -5.515 1.00 98.25 110 ALA A N 1
ATOM 856 C CA . ALA A 1 110 ? -2.489 6.241 -5.589 1.00 98.25 110 ALA A CA 1
ATOM 857 C C . ALA A 1 110 ? -1.257 5.479 -6.103 1.00 98.25 110 ALA A C 1
ATOM 859 O O . ALA A 1 110 ? -0.472 6.034 -6.855 1.00 98.25 110 ALA A O 1
ATOM 860 N N . CYS A 1 111 ? -1.086 4.212 -5.723 1.00 98.69 111 CYS A N 1
ATOM 861 C CA . CYS A 1 111 ? -0.006 3.337 -6.182 1.00 98.69 111 CYS A CA 1
ATOM 862 C C . CYS A 1 111 ? -0.571 1.954 -6.563 1.00 98.69 111 CYS A C 1
ATOM 864 O O . CYS A 1 111 ? -0.360 0.964 -5.859 1.00 98.69 111 CYS A O 1
ATOM 866 N N . PRO A 1 112 ? -1.310 1.835 -7.682 1.00 98.75 112 PRO A N 1
ATOM 867 C CA . PRO A 1 112 ? -1.969 0.584 -8.068 1.00 98.75 112 PRO A CA 1
ATOM 868 C C . PRO A 1 112 ? -0.997 -0.586 -8.282 1.00 98.75 112 PRO A C 1
ATOM 870 O O . PRO A 1 112 ? -1.380 -1.755 -8.165 1.00 98.75 112 PRO A O 1
ATOM 873 N N . VAL A 1 113 ? 0.266 -0.281 -8.589 1.00 98.44 113 VAL A N 1
ATOM 874 C CA . VAL A 1 113 ? 1.322 -1.254 -8.879 1.00 98.44 113 VAL A CA 1
ATOM 875 C C . VAL A 1 113 ? 1.569 -2.217 -7.719 1.00 98.44 113 VAL A C 1
ATOM 877 O O . VAL A 1 113 ? 1.697 -3.416 -7.967 1.00 98.44 113 VAL A O 1
ATOM 880 N N . VAL A 1 114 ? 1.531 -1.760 -6.458 1.00 98.56 114 VAL A N 1
ATOM 881 C CA . VAL A 1 114 ? 1.706 -2.668 -5.302 1.00 98.56 114 VAL A CA 1
ATOM 882 C C . VAL A 1 114 ? 0.553 -3.672 -5.167 1.00 98.56 114 VAL A C 1
ATOM 884 O O . VAL A 1 114 ? 0.665 -4.666 -4.455 1.00 98.56 114 VAL A O 1
ATOM 887 N N . PHE A 1 115 ? -0.549 -3.476 -5.896 1.00 98.62 115 PHE A N 1
ATOM 888 C CA . PHE A 1 115 ? -1.674 -4.411 -5.974 1.00 98.62 115 PHE A CA 1
ATOM 889 C C . PHE A 1 115 ? -1.674 -5.257 -7.253 1.00 98.62 115 PHE A C 1
ATOM 891 O O . PHE A 1 115 ? -2.585 -6.073 -7.434 1.00 98.62 115 PHE A O 1
ATOM 898 N N . GLY A 1 116 ? -0.643 -5.125 -8.096 1.00 98.31 116 GLY A N 1
ATOM 899 C CA . GLY A 1 116 ? -0.445 -5.887 -9.331 1.00 98.31 116 GLY A CA 1
ATOM 900 C C . GLY A 1 116 ? -1.039 -5.241 -10.578 1.00 98.31 116 GLY A C 1
ATOM 901 O O . GLY A 1 116 ? -1.242 -5.932 -11.572 1.00 98.31 116 GLY A O 1
ATOM 902 N N . TYR A 1 117 ? -1.367 -3.946 -10.539 1.00 98.56 117 TYR A N 1
ATOM 903 C CA . TYR A 1 117 ? -1.816 -3.247 -11.743 1.00 98.56 117 TYR A CA 1
ATOM 904 C C . TYR A 1 117 ? -0.645 -2.917 -12.659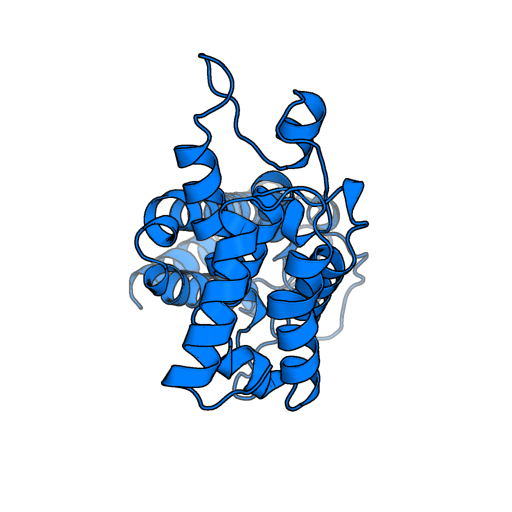 1.00 98.56 117 TYR A C 1
ATOM 906 O O . TYR A 1 117 ? 0.488 -2.716 -12.223 1.00 98.56 117 TYR A O 1
ATOM 914 N N . ARG A 1 118 ? -0.960 -2.903 -13.952 1.00 98.25 118 ARG A N 1
ATOM 915 C CA . ARG A 1 118 ? -0.022 -2.787 -15.064 1.00 98.25 118 ARG A CA 1
ATOM 916 C C . ARG A 1 118 ? -0.633 -1.890 -16.132 1.00 98.25 118 ARG A C 1
ATOM 918 O O . ARG A 1 118 ? -1.866 -1.821 -16.255 1.00 98.25 118 ARG A O 1
ATOM 925 N N . GLY A 1 119 ? 0.218 -1.231 -16.903 1.00 97.06 119 GLY A N 1
ATOM 926 C CA . GLY A 1 119 ? -0.186 -0.331 -17.972 1.00 97.06 119 GLY A CA 1
ATOM 927 C C . GLY A 1 119 ? 1.018 0.244 -18.706 1.00 97.06 119 GLY A C 1
ATOM 928 O O . GLY A 1 119 ? 2.126 0.257 -18.179 1.00 97.06 119 GLY A O 1
ATOM 929 N N . SER A 1 120 ? 0.786 0.729 -19.925 1.00 96.62 120 SER A N 1
ATOM 930 C CA . SER A 1 120 ? 1.798 1.446 -20.701 1.00 96.62 120 SER A CA 1
ATOM 931 C C . SER A 1 120 ? 1.812 2.930 -20.335 1.00 96.62 120 SER A C 1
ATOM 933 O O . SER A 1 120 ? 0.804 3.623 -20.483 1.00 96.62 120 SER A O 1
ATOM 935 N N . GLU A 1 121 ? 2.974 3.445 -19.938 1.00 96.25 121 GLU A N 1
ATOM 936 C CA . GLU A 1 121 ? 3.203 4.872 -19.649 1.00 96.25 121 GLU A CA 1
ATOM 937 C C . GLU A 1 121 ? 3.056 5.772 -20.887 1.00 96.25 121 GLU A C 1
ATOM 939 O O . GLU A 1 121 ? 2.937 6.993 -20.766 1.00 96.25 121 GLU A O 1
ATOM 944 N N . LYS A 1 122 ? 3.022 5.165 -22.080 1.00 95.69 122 LYS A N 1
ATOM 945 C CA . LYS A 1 122 ? 2.876 5.829 -23.383 1.00 95.69 122 LYS A CA 1
ATOM 946 C C . LYS A 1 122 ? 1.403 6.034 -23.783 1.00 95.69 122 LYS A C 1
ATOM 948 O O . LYS A 1 122 ? 1.133 6.650 -24.804 1.00 95.69 122 LYS A O 1
ATOM 953 N N . THR A 1 123 ? 0.446 5.531 -22.995 1.00 97.38 123 THR A N 1
ATOM 954 C CA . THR A 1 123 ? -1.000 5.605 -23.288 1.00 97.38 123 THR A CA 1
ATOM 955 C C . THR A 1 123 ? -1.769 6.254 -22.141 1.00 97.38 123 THR A C 1
ATOM 957 O O . THR A 1 123 ? -1.418 6.057 -20.979 1.00 97.38 123 THR A O 1
ATOM 960 N N . GLU A 1 124 ? -2.857 6.970 -22.431 1.00 97.12 124 GLU A N 1
ATOM 961 C CA . GLU A 1 124 ? -3.690 7.584 -21.383 1.00 97.12 124 GLU A CA 1
ATOM 962 C C . GLU A 1 124 ? -4.306 6.543 -20.442 1.00 97.12 124 GLU A C 1
ATOM 964 O O . GLU A 1 124 ? -4.248 6.682 -19.219 1.00 97.12 124 GLU A O 1
ATOM 969 N N . GLN A 1 125 ? -4.841 5.457 -21.007 1.00 97.81 125 GLN A N 1
ATOM 970 C CA . GLN A 1 125 ? -5.412 4.363 -20.225 1.00 97.81 125 GLN A CA 1
ATOM 971 C C . GLN A 1 125 ? -4.350 3.695 -19.343 1.00 97.81 125 GLN A C 1
ATOM 973 O O . GLN A 1 125 ? -4.608 3.401 -18.177 1.00 97.81 125 GLN A O 1
ATOM 978 N N . GLY A 1 126 ? -3.147 3.462 -19.873 1.00 98.12 126 GLY A N 1
ATOM 979 C CA . GLY A 1 126 ? -2.055 2.874 -19.108 1.00 98.12 126 GLY A CA 1
ATOM 980 C C . GLY A 1 126 ? -1.578 3.786 -17.979 1.00 98.12 126 GLY A C 1
ATOM 981 O O . GLY A 1 126 ? -1.429 3.309 -16.857 1.00 98.12 126 GLY A O 1
ATOM 982 N N . ARG A 1 127 ? -1.450 5.097 -18.220 1.00 98.31 127 ARG A N 1
ATOM 983 C CA . ARG A 1 127 ? -1.153 6.096 -17.177 1.00 98.31 127 ARG A CA 1
ATOM 984 C C . ARG A 1 127 ? -2.188 6.080 -16.056 1.00 98.31 127 ARG A C 1
ATOM 986 O O . ARG A 1 127 ? -1.812 5.959 -14.892 1.00 98.31 127 ARG A O 1
ATOM 993 N N . ALA A 1 128 ? -3.478 6.089 -16.394 1.00 97.75 128 ALA A N 1
ATOM 994 C CA . ALA A 1 128 ? -4.551 5.974 -15.405 1.00 97.75 128 ALA A CA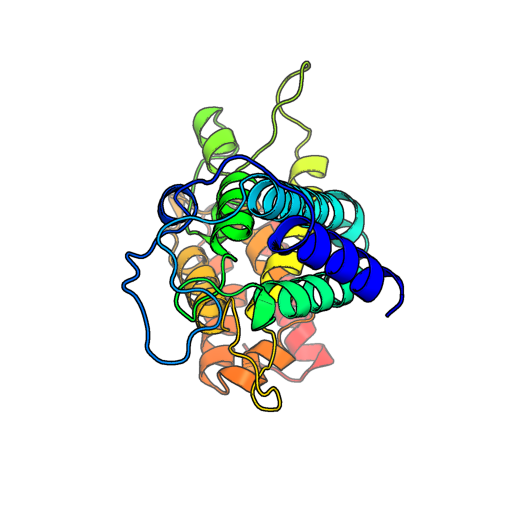 1
ATOM 995 C C . ALA A 1 128 ? -4.439 4.679 -14.578 1.00 97.75 128 ALA A C 1
ATOM 997 O O . ALA A 1 128 ? -4.540 4.706 -13.352 1.00 97.75 128 ALA A O 1
ATOM 998 N N . ARG A 1 129 ? -4.169 3.537 -15.229 1.00 98.06 129 ARG A N 1
ATOM 999 C CA . ARG A 1 129 ? -3.996 2.236 -14.553 1.00 98.06 129 ARG A CA 1
ATOM 1000 C C . ARG A 1 129 ? -2.770 2.173 -13.643 1.00 98.06 129 ARG A C 1
ATOM 1002 O O . ARG A 1 129 ? -2.778 1.392 -12.694 1.00 98.06 129 ARG A O 1
ATOM 1009 N N . LEU A 1 130 ? -1.739 2.961 -13.933 1.00 98.25 130 LEU A N 1
ATOM 1010 C CA . LEU A 1 130 ? -0.514 3.066 -13.140 1.00 98.25 130 LEU A CA 1
ATOM 1011 C C . LEU A 1 130 ? -0.613 4.086 -11.995 1.00 98.25 130 LEU A C 1
ATOM 1013 O O . LEU A 1 130 ? 0.352 4.245 -11.254 1.00 98.25 130 LEU A O 1
ATOM 1017 N N . GLY A 1 131 ? -1.758 4.756 -11.823 1.00 97.62 131 GLY A N 1
ATOM 1018 C CA . GLY A 1 131 ? -1.943 5.767 -10.776 1.00 97.62 131 GLY A CA 1
ATOM 1019 C C . GLY A 1 131 ? -1.311 7.116 -11.113 1.00 97.62 131 GLY A C 1
ATOM 1020 O O . GLY A 1 131 ? -1.141 7.951 -10.229 1.00 97.62 131 GLY A O 1
ATOM 1021 N N . TRP A 1 132 ? -0.965 7.347 -12.382 1.00 98.00 132 TRP A N 1
ATOM 1022 C CA . TRP A 1 132 ? -0.456 8.639 -12.827 1.00 98.00 132 TRP A CA 1
ATOM 1023 C C . TRP A 1 132 ? -1.529 9.704 -12.594 1.00 98.00 132 TRP A C 1
ATOM 1025 O O . TRP A 1 132 ? -2.675 9.544 -13.014 1.00 98.00 132 TRP A O 1
ATOM 1035 N N . LYS A 1 133 ? -1.188 10.794 -11.909 1.00 95.62 133 LYS A N 1
ATOM 1036 C CA . LYS A 1 133 ? -2.169 11.827 -11.563 1.00 95.62 133 LYS A CA 1
ATOM 1037 C C . LYS A 1 133 ? -2.449 12.762 -12.745 1.00 95.62 133 LYS A C 1
ATOM 1039 O O . LYS A 1 133 ? -1.550 13.109 -13.513 1.00 95.62 133 LYS A O 1
ATOM 1044 N N . ARG A 1 134 ? -3.697 13.217 -12.850 1.00 93.94 134 ARG A N 1
ATOM 1045 C CA . ARG A 1 134 ? -4.119 14.278 -13.771 1.00 93.94 134 ARG A CA 1
ATOM 1046 C C . ARG A 1 134 ? -4.484 15.536 -12.982 1.00 93.94 134 ARG A C 1
ATOM 1048 O O . ARG A 1 134 ? -5.159 15.453 -11.958 1.00 93.94 134 ARG A O 1
ATOM 1055 N N . GLU A 1 135 ? -4.022 16.677 -13.460 1.00 92.81 135 GLU A N 1
ATOM 1056 C CA . GLU A 1 135 ? -4.337 18.021 -12.976 1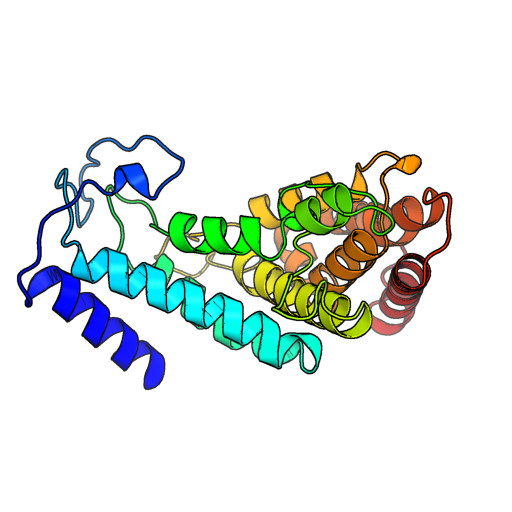.00 92.81 135 GLU A CA 1
ATOM 1057 C C . GLU A 1 135 ? -5.096 18.792 -14.068 1.00 92.81 135 GLU A C 1
ATOM 1059 O O . GLU A 1 135 ? -5.355 18.258 -15.151 1.00 92.81 135 GLU A O 1
ATOM 1064 N N . SER A 1 136 ? -5.491 20.038 -13.794 1.00 90.94 136 SER A N 1
ATOM 1065 C CA . SER A 1 136 ? -6.248 20.865 -14.749 1.00 90.94 136 SER A CA 1
ATOM 1066 C C . SER A 1 136 ? -5.517 21.056 -16.084 1.00 90.94 136 SER A C 1
ATOM 1068 O O . SER A 1 136 ? -6.159 21.129 -17.127 1.00 90.94 136 SER A O 1
ATOM 1070 N N . SER A 1 137 ? -4.183 21.073 -16.059 1.00 90.50 137 SER A N 1
ATOM 1071 C CA . SER A 1 137 ? -3.302 21.198 -17.225 1.00 90.50 137 SER A CA 1
ATOM 1072 C C . SER A 1 137 ? -2.984 19.870 -17.931 1.00 90.50 137 SER A C 1
ATOM 1074 O O . SER A 1 137 ? -2.266 19.874 -18.929 1.00 90.50 137 SER A O 1
ATOM 1076 N N . GLY A 1 138 ? -3.509 18.734 -17.454 1.00 94.94 138 GLY A N 1
ATOM 1077 C CA . GLY A 1 138 ? -3.242 17.405 -18.013 1.00 94.94 138 GLY A CA 1
ATOM 1078 C C . GLY A 1 138 ? -2.483 16.487 -17.055 1.00 94.94 138 GLY A C 1
ATOM 1079 O O . GLY A 1 138 ? -2.592 16.603 -15.838 1.00 94.94 138 GLY A O 1
ATOM 1080 N N . TRP A 1 139 ? -1.770 15.498 -17.594 1.00 97.19 139 TRP A N 1
ATOM 1081 C CA . TRP A 1 139 ? -0.971 14.574 -16.783 1.00 97.19 139 TRP A CA 1
ATOM 1082 C C . TRP A 1 139 ? 0.178 15.315 -16.094 1.00 97.19 139 TRP A C 1
ATOM 1084 O O . TRP A 1 139 ? 0.841 16.138 -16.724 1.00 97.19 139 TRP A O 1
ATOM 1094 N N . ILE A 1 140 ? 0.455 14.982 -14.830 1.00 97.56 140 ILE A N 1
ATOM 1095 C CA . ILE A 1 140 ? 1.656 15.489 -14.152 1.00 97.56 140 ILE A CA 1
ATOM 1096 C C . ILE A 1 140 ? 2.928 15.052 -14.892 1.00 97.56 140 ILE A C 1
ATOM 1098 O O . ILE A 1 140 ? 2.914 14.066 -15.636 1.00 97.56 140 ILE A O 1
ATOM 1102 N N . SER A 1 141 ? 4.041 15.755 -14.675 1.00 97.25 141 SER A N 1
ATOM 1103 C CA . SER A 1 141 ? 5.321 15.375 -15.279 1.00 97.25 141 SER A CA 1
ATOM 1104 C C . SER A 1 141 ? 5.772 13.985 -14.823 1.00 97.25 141 SER A C 1
ATOM 1106 O O . SER A 1 141 ? 5.450 13.540 -13.718 1.00 97.25 141 SER A O 1
ATOM 1108 N N . GLU A 1 142 ? 6.559 13.306 -15.659 1.00 97.12 142 GLU A N 1
ATOM 1109 C CA . GLU A 1 142 ? 7.143 12.005 -15.315 1.00 97.12 142 GLU A CA 1
ATOM 1110 C C . GLU A 1 142 ? 7.965 12.089 -14.028 1.00 97.12 142 GLU A C 1
ATOM 1112 O O . GLU A 1 142 ? 7.786 11.275 -13.129 1.00 97.12 142 GLU A O 1
ATOM 1117 N N . GLN A 1 143 ? 8.792 13.127 -13.884 1.00 96.56 143 GLN A N 1
ATOM 1118 C CA . GLN A 1 143 ? 9.585 13.335 -12.676 1.00 96.56 143 GLN A CA 1
ATOM 1119 C C . GLN A 1 143 ? 8.711 13.431 -11.417 1.00 96.56 143 GLN A C 1
ATOM 1121 O O . GLN A 1 143 ? 9.049 12.848 -10.384 1.00 96.56 143 GLN A O 1
ATOM 1126 N N . LEU A 1 144 ? 7.583 14.146 -11.496 1.00 97.12 144 LEU A N 1
ATOM 1127 C CA . LEU A 1 144 ? 6.663 14.265 -10.370 1.00 97.12 144 LEU A CA 1
ATOM 1128 C C . LEU A 1 144 ? 5.970 12.929 -10.081 1.00 97.12 144 LEU A C 1
ATOM 1130 O O . LEU A 1 144 ? 5.916 12.528 -8.922 1.00 97.12 144 LEU A O 1
ATOM 1134 N N . HIS A 1 145 ? 5.509 12.210 -11.109 1.00 98.06 145 HIS A N 1
ATOM 1135 C CA . HIS A 1 145 ? 4.924 10.870 -10.960 1.00 98.06 145 HIS A CA 1
ATOM 1136 C C . HIS A 1 145 ? 5.901 9.909 -10.278 1.00 98.06 145 HIS A C 1
ATOM 1138 O O . HIS A 1 145 ? 5.581 9.312 -9.254 1.00 98.06 145 HIS A O 1
ATOM 1144 N N . ILE A 1 146 ? 7.135 9.833 -10.773 1.00 97.94 146 ILE A N 1
ATOM 1145 C CA . ILE A 1 146 ? 8.189 8.981 -10.219 1.00 97.94 146 ILE A CA 1
ATOM 1146 C C . ILE A 1 146 ? 8.482 9.341 -8.758 1.00 97.94 146 ILE A C 1
ATOM 1148 O O . ILE A 1 146 ? 8.608 8.440 -7.931 1.00 97.94 146 ILE A O 1
ATOM 1152 N N . ASN A 1 147 ? 8.528 10.628 -8.402 1.00 98.00 147 ASN A N 1
ATOM 1153 C CA . ASN A 1 147 ? 8.715 11.049 -7.011 1.00 98.00 147 ASN A CA 1
ATOM 1154 C C . ASN A 1 147 ? 7.563 10.587 -6.097 1.00 98.00 147 ASN A C 1
ATOM 1156 O O . ASN A 1 147 ? 7.810 10.079 -5.002 1.00 98.00 147 ASN A O 1
ATOM 1160 N N . GLN A 1 148 ? 6.314 10.692 -6.565 1.00 98.38 148 GLN A N 1
ATOM 1161 C CA . GLN A 1 148 ? 5.139 10.203 -5.832 1.00 98.38 148 GLN A CA 1
ATOM 1162 C C . GLN A 1 148 ? 5.186 8.683 -5.641 1.00 98.38 148 GLN A C 1
ATOM 1164 O O . GLN A 1 148 ? 4.951 8.190 -4.538 1.00 98.38 148 GLN A O 1
ATOM 1169 N N . MET A 1 149 ? 5.542 7.940 -6.693 1.00 98.62 149 MET A N 1
ATOM 1170 C CA . MET A 1 149 ? 5.648 6.479 -6.655 1.00 98.62 149 MET A CA 1
ATOM 1171 C C . MET A 1 149 ? 6.720 5.999 -5.677 1.00 98.62 149 MET A C 1
ATOM 1173 O O . MET A 1 149 ? 6.471 5.048 -4.938 1.00 98.62 149 MET A O 1
ATOM 1177 N N . LYS A 1 150 ? 7.876 6.676 -5.620 1.00 98.50 150 LYS A N 1
ATOM 1178 C CA . LYS A 1 150 ? 8.922 6.397 -4.624 1.00 98.50 150 LYS A CA 1
ATOM 1179 C C . LYS A 1 150 ? 8.379 6.550 -3.208 1.00 98.50 150 LYS A C 1
ATOM 1181 O O . LYS A 1 150 ? 8.439 5.607 -2.425 1.00 98.50 150 LYS A O 1
ATOM 1186 N N . GLY A 1 151 ? 7.793 7.707 -2.901 1.00 98.56 151 GLY A N 1
ATOM 1187 C CA . GLY A 1 151 ? 7.270 7.987 -1.566 1.00 98.56 151 GLY A CA 1
ATOM 1188 C C . GLY A 1 151 ? 6.191 6.997 -1.126 1.00 98.56 151 GLY A C 1
ATOM 1189 O O . GLY A 1 151 ? 6.234 6.479 -0.010 1.00 98.56 151 GLY A O 1
ATOM 1190 N N . LEU A 1 152 ? 5.271 6.651 -2.031 1.00 98.81 152 LEU A N 1
ATOM 1191 C CA . LEU A 1 152 ? 4.222 5.660 -1.778 1.00 98.81 152 LEU A CA 1
ATOM 1192 C C . LEU A 1 152 ? 4.777 4.242 -1.604 1.00 98.81 152 LEU A C 1
ATOM 1194 O O . LEU A 1 152 ? 4.302 3.515 -0.737 1.00 98.81 152 LEU A O 1
ATOM 1198 N N . ALA A 1 153 ? 5.772 3.837 -2.391 1.00 98.75 153 ALA A N 1
ATOM 1199 C CA . ALA A 1 153 ? 6.402 2.523 -2.281 1.00 98.75 153 ALA A CA 1
ATOM 1200 C C . ALA A 1 153 ? 7.115 2.330 -0.934 1.00 98.75 153 ALA A C 1
ATOM 1202 O O . ALA A 1 153 ? 6.882 1.328 -0.254 1.00 98.75 153 ALA A O 1
ATOM 1203 N N . VAL A 1 154 ? 7.915 3.318 -0.518 1.00 98.50 154 VAL A N 1
ATOM 1204 C CA . VAL A 1 154 ? 8.585 3.322 0.794 1.00 98.50 154 VAL A CA 1
ATOM 1205 C C . VAL A 1 154 ? 7.539 3.331 1.916 1.00 98.50 154 VAL A C 1
ATOM 1207 O O . VAL A 1 154 ? 7.659 2.577 2.880 1.00 98.50 154 VAL A O 1
ATOM 1210 N N . GLY A 1 155 ? 6.477 4.133 1.785 1.00 98.62 155 GLY A N 1
ATOM 1211 C CA . GLY A 1 155 ? 5.371 4.169 2.746 1.00 98.62 155 GLY A CA 1
ATOM 1212 C C . GLY A 1 155 ? 4.605 2.849 2.856 1.00 98.62 155 GLY A C 1
ATOM 1213 O O . GLY A 1 155 ? 4.263 2.409 3.951 1.00 98.62 155 GLY A O 1
ATOM 1214 N N . TYR A 1 156 ? 4.372 2.166 1.735 1.00 98.81 156 TYR A N 1
ATOM 1215 C CA . TYR A 1 156 ? 3.752 0.842 1.734 1.00 98.81 156 TYR A CA 1
ATOM 1216 C C . TYR A 1 156 ? 4.632 -0.185 2.461 1.00 98.81 156 TYR A C 1
ATOM 1218 O O . TYR A 1 156 ? 4.135 -0.938 3.301 1.00 98.81 156 TYR A O 1
ATOM 1226 N N . ALA A 1 157 ? 5.943 -0.182 2.195 1.00 98.62 157 ALA A N 1
ATOM 1227 C CA . ALA A 1 157 ? 6.910 -1.032 2.889 1.00 98.62 157 ALA A CA 1
ATOM 1228 C C . ALA A 1 157 ? 6.953 -0.744 4.401 1.00 98.62 157 ALA A C 1
ATOM 1230 O O . ALA A 1 157 ? 6.936 -1.680 5.205 1.00 98.62 157 ALA A O 1
ATOM 1231 N N . SER A 1 158 ? 6.915 0.536 4.794 1.00 98.44 158 SER A N 1
ATOM 1232 C CA . SER A 1 158 ? 6.959 0.974 6.197 1.00 98.44 158 SER A CA 1
ATOM 1233 C C . SER A 1 158 ? 5.757 0.526 7.029 1.00 98.44 158 SER A C 1
ATOM 1235 O O . SER A 1 158 ? 5.860 0.424 8.256 1.00 98.44 158 SER A O 1
ATOM 1237 N N . ILE A 1 159 ? 4.627 0.250 6.374 1.00 98.56 159 ILE A N 1
ATOM 1238 C CA . ILE A 1 159 ? 3.420 -0.313 6.983 1.00 98.56 159 ILE A CA 1
ATOM 1239 C C . ILE A 1 159 ? 3.490 -1.844 6.973 1.00 98.56 159 ILE A C 1
ATOM 1241 O O . ILE A 1 159 ? 3.292 -2.473 8.011 1.00 98.56 159 ILE A O 1
ATOM 1245 N N . ALA A 1 160 ? 3.782 -2.443 5.816 1.00 98.44 160 ALA A N 1
ATOM 1246 C CA . ALA A 1 160 ? 3.661 -3.885 5.610 1.00 98.44 160 ALA A CA 1
ATOM 1247 C C . ALA A 1 160 ? 4.748 -4.711 6.321 1.00 98.44 160 ALA A C 1
ATOM 1249 O O . ALA A 1 160 ? 4.495 -5.843 6.722 1.00 98.44 160 ALA A O 1
ATOM 1250 N N . LEU A 1 161 ? 5.952 -4.160 6.510 1.00 98.31 161 LEU A N 1
ATOM 1251 C CA . LEU A 1 161 ? 7.078 -4.830 7.179 1.00 98.31 161 LEU A CA 1
ATOM 1252 C C . LEU A 1 161 ? 7.210 -4.433 8.657 1.00 98.31 161 LEU A C 1
ATOM 1254 O O . LEU A 1 161 ? 8.314 -4.360 9.201 1.00 98.31 161 LEU A O 1
ATOM 1258 N N . ARG A 1 162 ? 6.091 -4.142 9.326 1.00 96.56 162 ARG A N 1
ATOM 1259 C CA . ARG A 1 162 ? 6.081 -3.887 10.771 1.00 96.56 162 ARG A CA 1
ATOM 1260 C C . ARG A 1 162 ? 6.096 -5.184 11.559 1.00 96.56 162 ARG A C 1
ATOM 1262 O O . ARG A 1 162 ? 5.273 -6.067 11.325 1.00 96.56 162 ARG A O 1
ATOM 1269 N N . ASP A 1 163 ? 6.994 -5.259 12.536 1.00 95.62 163 ASP A N 1
ATOM 1270 C CA . ASP A 1 163 ? 7.052 -6.384 13.462 1.00 95.62 163 ASP A CA 1
ATOM 1271 C C . ASP A 1 163 ? 6.112 -6.167 14.649 1.00 95.62 163 ASP A C 1
ATOM 1273 O O . ASP A 1 163 ? 6.203 -5.178 15.374 1.00 95.62 163 ASP A O 1
ATOM 1277 N N . PHE A 1 164 ? 5.193 -7.113 14.818 1.00 96.81 164 PHE A N 1
ATOM 1278 C CA . PHE A 1 164 ? 4.235 -7.175 15.916 1.00 96.81 164 PHE A CA 1
ATOM 1279 C C . PHE A 1 164 ? 4.497 -8.378 16.834 1.00 96.81 164 PHE A C 1
ATOM 1281 O O . PHE A 1 164 ? 3.712 -8.612 17.743 1.00 96.81 164 PHE A O 1
ATOM 1288 N N . SER A 1 165 ? 5.597 -9.119 16.651 1.00 94.94 165 SER A N 1
ATOM 1289 C CA . SER A 1 165 ? 5.948 -10.303 17.454 1.00 94.94 165 SER A CA 1
ATOM 1290 C C . SER A 1 165 ? 6.014 -10.022 18.960 1.00 94.94 165 SER A C 1
ATOM 1292 O O . SER A 1 165 ? 5.711 -10.892 19.770 1.00 94.94 165 SER A O 1
ATOM 1294 N N . LYS A 1 166 ? 6.368 -8.786 19.336 1.00 94.69 166 LYS A N 1
ATOM 1295 C CA . LYS A 1 166 ? 6.429 -8.297 20.725 1.00 94.69 166 LYS A CA 1
ATOM 1296 C C . LYS A 1 166 ? 5.226 -7.433 21.127 1.00 94.69 166 LYS A C 1
ATOM 1298 O O . LYS A 1 166 ? 5.233 -6.845 22.205 1.00 94.69 166 LYS A O 1
ATOM 1303 N N . SER A 1 167 ? 4.225 -7.294 20.259 1.00 94.94 167 SER A N 1
ATOM 1304 C CA . SER A 1 167 ? 3.045 -6.456 20.481 1.00 94.94 167 SER A CA 1
ATOM 1305 C C . SER A 1 167 ? 1.843 -7.312 20.892 1.00 94.94 167 SER A C 1
ATOM 1307 O O . SER A 1 167 ? 1.608 -8.355 20.288 1.00 94.94 167 SER A O 1
ATOM 1309 N N . PRO A 1 168 ? 1.018 -6.869 21.859 1.00 93.56 168 PRO A N 1
ATOM 1310 C CA . PRO A 1 168 ? -0.241 -7.540 22.190 1.00 93.56 168 PRO A CA 1
ATOM 1311 C C . PRO A 1 168 ? -1.361 -7.263 21.168 1.00 93.56 168 PRO A C 1
ATOM 1313 O O . PRO A 1 168 ? -2.475 -7.776 21.318 1.00 93.56 168 PRO A O 1
ATOM 1316 N N . ASN A 1 169 ? -1.109 -6.403 20.176 1.00 95.69 169 ASN A N 1
ATOM 1317 C CA . ASN A 1 169 ? -2.055 -6.076 19.115 1.00 95.69 169 ASN A CA 1
ATOM 1318 C C . ASN A 1 169 ? -1.795 -6.931 17.873 1.00 95.69 169 ASN A C 1
ATOM 1320 O O . ASN A 1 169 ? -0.677 -7.362 17.608 1.00 95.69 169 ASN A O 1
ATOM 1324 N N . THR A 1 170 ? -2.832 -7.129 17.065 1.00 95.38 170 THR A N 1
ATOM 1325 C CA . THR A 1 170 ? -2.696 -7.811 15.773 1.00 95.38 170 THR A CA 1
ATOM 1326 C C . THR A 1 170 ? -2.129 -6.855 14.725 1.00 95.38 170 THR A C 1
ATOM 1328 O O . THR A 1 170 ? -2.548 -5.698 14.651 1.00 95.38 170 THR A O 1
ATOM 1331 N N . ASN A 1 171 ? -1.199 -7.337 13.895 1.00 97.44 171 ASN A N 1
ATOM 1332 C CA . ASN A 1 171 ? -0.681 -6.559 12.773 1.00 97.44 171 ASN A CA 1
ATOM 1333 C C . ASN A 1 171 ? -1.814 -6.284 11.762 1.00 97.44 171 ASN A C 1
ATOM 1335 O O . ASN A 1 171 ? -2.370 -7.239 11.213 1.00 97.44 171 ASN A O 1
ATOM 1339 N N . PRO A 1 172 ? -2.160 -5.012 11.489 1.00 97.81 172 PRO A N 1
ATOM 1340 C CA . PRO A 1 172 ? -3.284 -4.693 10.622 1.00 97.81 172 PRO A CA 1
ATOM 1341 C C . PRO A 1 172 ? -2.966 -4.960 9.142 1.00 97.81 172 PRO A C 1
ATOM 1343 O O . PRO A 1 172 ? -3.879 -5.222 8.366 1.00 97.81 172 PRO A O 1
ATOM 1346 N N . TRP A 1 173 ? -1.691 -4.951 8.738 1.00 98.25 173 TRP A N 1
ATOM 1347 C CA . TRP A 1 173 ? -1.260 -5.232 7.366 1.00 98.25 173 TRP A CA 1
ATOM 1348 C C . TRP A 1 173 ? 0.038 -6.058 7.373 1.00 98.25 173 TRP A C 1
ATOM 1350 O O . TRP A 1 173 ? 1.129 -5.497 7.291 1.00 98.25 173 TRP A O 1
ATOM 1360 N N . PRO A 1 174 ? -0.057 -7.392 7.524 1.00 97.81 174 PRO A N 1
ATOM 1361 C CA . PRO A 1 174 ? 1.095 -8.235 7.833 1.00 97.81 174 PRO A CA 1
ATOM 1362 C C . PRO A 1 174 ? 2.111 -8.341 6.680 1.00 97.81 174 PRO A C 1
ATOM 1364 O O . PRO A 1 174 ? 1.736 -8.152 5.517 1.00 97.81 174 PRO A O 1
ATOM 1367 N N . PRO A 1 175 ? 3.361 -8.773 6.960 1.00 98.50 175 PRO A N 1
ATOM 1368 C CA . PRO A 1 175 ? 4.420 -8.946 5.954 1.00 98.50 175 PRO A CA 1
ATOM 1369 C C . PRO A 1 175 ? 4.033 -9.809 4.748 1.00 98.50 175 PRO A C 1
ATOM 1371 O O . PRO A 1 175 ? 4.540 -9.599 3.646 1.00 98.50 175 PRO A O 1
ATOM 1374 N N . SER A 1 176 ? 3.064 -10.720 4.896 1.00 98.50 176 SER A N 1
ATOM 1375 C CA . SER A 1 176 ? 2.534 -11.511 3.775 1.00 98.50 176 SER A CA 1
ATOM 1376 C C . SER A 1 176 ? 1.951 -10.643 2.656 1.00 98.50 176 SER A C 1
ATOM 1378 O O . SER A 1 176 ? 2.002 -11.021 1.481 1.00 98.50 176 SER A O 1
ATOM 1380 N N . LYS A 1 177 ? 1.452 -9.447 2.983 1.00 98.62 177 LYS A N 1
ATOM 1381 C CA . LYS A 1 177 ? 0.993 -8.453 2.007 1.00 98.62 177 LYS A CA 1
ATOM 1382 C C . LYS A 1 177 ? 2.157 -7.812 1.257 1.00 98.62 177 LYS A C 1
ATOM 1384 O O . LYS A 1 177 ? 2.041 -7.627 0.048 1.00 98.62 177 LYS A O 1
ATOM 1389 N N . TYR A 1 178 ? 3.285 -7.556 1.925 1.00 98.81 178 TYR A N 1
ATOM 1390 C CA . TYR A 1 178 ? 4.519 -7.109 1.271 1.00 98.81 178 TYR A CA 1
ATOM 1391 C C . TYR A 1 178 ? 5.018 -8.153 0.265 1.00 98.81 178 TYR A C 1
ATOM 1393 O O . TYR A 1 178 ? 5.212 -7.833 -0.908 1.00 98.81 178 TYR A O 1
ATOM 1401 N N . TRP A 1 179 ? 5.126 -9.417 0.696 1.00 98.81 179 TRP A N 1
ATOM 1402 C CA . TRP A 1 179 ? 5.511 -10.537 -0.170 1.00 98.81 179 TRP A CA 1
ATOM 1403 C C . TRP A 1 179 ? 4.593 -10.651 -1.391 1.00 98.81 179 TRP A C 1
ATOM 1405 O O . TRP A 1 179 ? 5.058 -10.744 -2.525 1.00 98.81 179 TRP A O 1
ATOM 1415 N N . THR A 1 180 ? 3.276 -10.586 -1.174 1.00 98.81 180 THR A N 1
ATOM 1416 C CA . THR A 1 180 ? 2.281 -10.664 -2.254 1.00 98.81 180 THR A CA 1
ATOM 1417 C C . THR A 1 180 ? 2.444 -9.524 -3.262 1.00 98.81 180 THR A C 1
ATOM 1419 O O . THR A 1 180 ? 2.357 -9.754 -4.468 1.00 98.81 180 THR A O 1
ATOM 1422 N N . SER A 1 181 ? 2.683 -8.298 -2.795 1.00 98.81 181 SER A N 1
ATOM 1423 C CA . SER A 1 181 ? 2.927 -7.137 -3.658 1.00 98.81 181 SER A CA 1
ATOM 1424 C C . SER A 1 181 ? 4.197 -7.293 -4.486 1.00 98.81 181 SER A C 1
ATOM 1426 O O . SER A 1 181 ? 4.145 -7.127 -5.704 1.00 98.81 181 SER A O 1
ATOM 1428 N N . LEU A 1 182 ? 5.305 -7.685 -3.849 1.00 98.81 182 LEU A N 1
ATOM 1429 C CA . LEU A 1 182 ? 6.569 -7.964 -4.530 1.00 98.81 182 LEU A CA 1
ATOM 1430 C C . LEU A 1 182 ? 6.371 -9.040 -5.602 1.00 98.81 182 LEU A C 1
ATOM 1432 O O . LEU A 1 182 ? 6.699 -8.808 -6.764 1.00 98.81 182 LEU A O 1
ATOM 1436 N N . ALA A 1 183 ? 5.745 -10.167 -5.248 1.00 98.81 183 ALA A N 1
ATOM 1437 C CA . ALA A 1 183 ? 5.466 -11.272 -6.164 1.00 98.81 183 ALA A CA 1
ATOM 1438 C C . ALA A 1 183 ? 4.638 -10.829 -7.382 1.00 98.81 183 ALA A C 1
ATOM 1440 O O . ALA A 1 183 ? 4.958 -11.182 -8.517 1.00 98.81 183 ALA A O 1
ATOM 1441 N N . LYS A 1 184 ? 3.592 -10.020 -7.175 1.00 98.75 184 LYS A N 1
ATOM 1442 C CA . LYS A 1 184 ? 2.761 -9.486 -8.267 1.00 98.75 184 LYS A CA 1
ATOM 1443 C C . LYS A 1 184 ? 3.551 -8.612 -9.240 1.00 98.75 184 LYS A C 1
ATOM 1445 O O . LYS A 1 184 ? 3.281 -8.671 -10.441 1.00 98.75 184 LYS A O 1
ATOM 1450 N N . ILE A 1 185 ? 4.501 -7.821 -8.737 1.00 98.69 185 ILE A N 1
ATOM 1451 C CA . ILE A 1 185 ? 5.362 -6.974 -9.568 1.00 98.69 185 ILE A CA 1
ATOM 1452 C C . ILE A 1 185 ? 6.352 -7.845 -10.342 1.00 98.69 185 ILE A C 1
ATOM 1454 O O . ILE A 1 185 ? 6.333 -7.828 -11.574 1.00 98.69 185 ILE A O 1
ATOM 1458 N N . VAL A 1 186 ? 7.157 -8.658 -9.649 1.00 98.50 186 VAL A N 1
ATOM 1459 C CA . VAL A 1 186 ? 8.253 -9.418 -10.279 1.00 98.50 186 VAL A CA 1
ATOM 1460 C C . VAL A 1 186 ? 7.759 -10.491 -11.251 1.00 98.50 186 VAL A C 1
ATOM 1462 O O . VAL A 1 186 ? 8.466 -10.840 -12.194 1.00 98.50 186 VAL A O 1
ATOM 1465 N N . ASN A 1 187 ? 6.519 -10.963 -11.102 1.00 98.50 187 ASN A N 1
ATOM 1466 C CA . ASN A 1 187 ? 5.886 -11.911 -12.025 1.00 98.50 187 ASN A CA 1
ATOM 1467 C C . ASN A 1 187 ? 5.159 -11.238 -13.205 1.00 98.50 187 ASN A C 1
ATOM 1469 O O . ASN A 1 187 ? 4.421 -11.898 -13.934 1.00 98.50 187 ASN A O 1
ATOM 1473 N N . THR A 1 188 ? 5.354 -9.936 -13.428 1.00 98.50 188 THR A N 1
ATOM 1474 C CA . THR A 1 188 ? 4.821 -9.249 -14.616 1.00 98.50 188 THR A CA 1
ATOM 1475 C C . THR A 1 188 ? 5.437 -9.830 -15.905 1.00 98.50 188 THR A C 1
ATOM 1477 O O . THR A 1 188 ? 6.657 -10.053 -15.939 1.00 98.50 188 THR A O 1
ATOM 1480 N N . PRO A 1 189 ? 4.631 -10.113 -16.953 1.00 97.88 189 PRO A N 1
ATOM 1481 C CA . PRO A 1 189 ? 5.134 -10.503 -18.268 1.00 97.88 189 PRO A CA 1
ATOM 1482 C C . PRO A 1 189 ? 6.091 -9.445 -18.835 1.00 97.88 189 PRO A C 1
ATOM 1484 O O . PRO A 1 189 ? 5.808 -8.260 -18.670 1.00 97.88 189 PRO A O 1
ATOM 1487 N N . PRO A 1 190 ? 7.184 -9.830 -19.524 1.00 97.19 190 PRO A N 1
ATOM 1488 C CA . PRO A 1 190 ? 8.192 -8.897 -20.041 1.00 97.19 190 PRO A CA 1
ATOM 1489 C C . PRO A 1 190 ? 7.631 -7.658 -20.750 1.00 97.19 190 PRO A C 1
ATOM 1491 O O . PRO A 1 190 ? 8.044 -6.540 -20.465 1.00 97.19 190 PRO A O 1
ATOM 1494 N N . THR A 1 191 ? 6.647 -7.842 -21.628 1.00 96.12 191 THR A N 1
ATOM 1495 C CA . THR A 1 191 ? 6.043 -6.781 -22.452 1.00 96.12 191 THR A CA 1
ATOM 1496 C C . THR A 1 191 ? 5.146 -5.813 -21.678 1.00 96.12 191 THR A C 1
ATOM 1498 O O . THR A 1 191 ? 4.771 -4.775 -22.213 1.00 96.12 191 THR A O 1
ATOM 1501 N N . GLU A 1 192 ? 4.785 -6.142 -20.438 1.00 97.25 192 GLU A N 1
ATOM 1502 C CA . GLU A 1 192 ? 3.965 -5.302 -19.557 1.00 97.25 192 GLU A CA 1
ATOM 1503 C C . GLU A 1 192 ? 4.799 -4.586 -18.482 1.00 97.25 192 GLU A C 1
ATOM 1505 O O . GLU A 1 192 ? 4.233 -3.848 -17.672 1.00 97.25 192 GLU A O 1
ATOM 1510 N N . ILE A 1 193 ? 6.122 -4.804 -18.454 1.00 97.94 193 ILE A N 1
ATOM 1511 C CA . ILE A 1 193 ? 7.015 -4.165 -17.485 1.00 97.94 193 ILE A CA 1
ATOM 1512 C C . ILE A 1 193 ? 7.123 -2.670 -17.793 1.00 97.94 193 ILE A C 1
ATOM 1514 O O . ILE A 1 193 ? 7.457 -2.282 -18.912 1.00 97.94 193 ILE A O 1
ATOM 1518 N N . SER A 1 194 ? 6.873 -1.831 -16.787 1.00 97.38 194 SER A N 1
ATOM 1519 C CA . SER A 1 194 ? 6.991 -0.373 -16.897 1.00 97.38 194 SER A CA 1
ATOM 1520 C C . SER A 1 194 ? 8.055 0.209 -15.966 1.00 97.38 194 SER A C 1
ATOM 1522 O O . SER A 1 194 ? 8.415 -0.384 -14.945 1.00 97.38 194 SER A O 1
ATOM 1524 N N . ASN A 1 195 ? 8.537 1.412 -16.289 1.00 97.81 195 ASN A N 1
ATOM 1525 C CA . ASN A 1 195 ? 9.501 2.131 -15.458 1.00 97.81 195 ASN A CA 1
ATOM 1526 C C . ASN A 1 195 ? 8.947 2.394 -14.046 1.00 97.81 195 ASN A C 1
ATOM 1528 O O . ASN A 1 195 ? 9.657 2.240 -13.053 1.00 97.81 195 ASN A O 1
ATOM 1532 N N . THR A 1 196 ? 7.650 2.694 -13.955 1.00 98.38 196 THR A N 1
ATOM 1533 C CA . THR A 1 196 ? 6.884 2.858 -12.716 1.00 98.38 196 THR A CA 1
ATOM 1534 C C . THR A 1 196 ? 7.010 1.624 -11.829 1.00 98.38 196 THR A C 1
ATOM 1536 O O . THR A 1 196 ? 7.267 1.757 -10.635 1.00 98.38 196 THR A O 1
ATOM 1539 N N . GLN A 1 197 ? 6.878 0.417 -12.392 1.00 98.50 197 GLN A N 1
ATOM 1540 C CA . GLN A 1 197 ? 7.034 -0.815 -11.617 1.00 98.50 197 GLN A CA 1
ATOM 1541 C C . GLN A 1 197 ? 8.447 -0.981 -11.076 1.00 98.50 197 GLN A C 1
ATOM 1543 O O . GLN A 1 197 ? 8.605 -1.332 -9.909 1.00 98.50 197 GLN A O 1
ATOM 1548 N N . CYS A 1 198 ? 9.461 -0.692 -11.891 1.00 98.38 198 CYS A N 1
ATOM 1549 C CA . CYS A 1 198 ? 10.852 -0.775 -11.460 1.00 98.38 198 CYS A CA 1
ATOM 1550 C C . CYS A 1 198 ? 11.162 0.217 -10.331 1.00 98.38 198 CYS A C 1
ATOM 1552 O O . CYS A 1 198 ? 11.820 -0.142 -9.357 1.00 98.38 198 CYS A O 1
ATOM 1554 N N . VAL A 1 199 ? 10.645 1.446 -10.424 1.00 98.50 199 VAL A N 1
ATOM 1555 C CA . VAL A 1 199 ? 10.799 2.463 -9.375 1.00 98.50 199 VAL A CA 1
ATOM 1556 C C . VAL A 1 199 ? 10.102 2.046 -8.087 1.00 98.50 199 VAL A C 1
ATOM 1558 O O . VAL A 1 199 ? 10.721 2.093 -7.027 1.00 98.50 199 VAL A O 1
ATOM 1561 N N . VAL A 1 200 ? 8.845 1.603 -8.168 1.00 98.75 200 VAL A N 1
ATOM 1562 C CA . VAL A 1 200 ? 8.095 1.119 -7.000 1.00 98.75 200 VAL A CA 1
ATOM 1563 C C . VAL A 1 200 ? 8.822 -0.056 -6.350 1.00 98.75 200 VAL A C 1
ATOM 1565 O O . VAL A 1 200 ? 9.005 -0.059 -5.137 1.00 98.75 200 VAL A O 1
ATOM 1568 N N . LEU A 1 201 ? 9.287 -1.026 -7.142 1.00 98.69 201 LEU A N 1
ATOM 1569 C CA . LEU A 1 201 ? 9.996 -2.199 -6.637 1.00 98.69 201 LEU A CA 1
ATOM 1570 C C . LEU A 1 201 ? 11.293 -1.819 -5.922 1.00 98.69 201 LEU A C 1
ATOM 1572 O O . LEU A 1 201 ? 11.514 -2.273 -4.803 1.00 98.69 201 LEU A O 1
ATOM 1576 N N . ARG A 1 202 ? 12.121 -0.955 -6.526 1.00 98.31 202 ARG A N 1
ATOM 1577 C CA . ARG A 1 202 ? 13.355 -0.478 -5.888 1.00 98.31 202 ARG A CA 1
ATOM 1578 C C . ARG A 1 202 ? 13.039 0.195 -4.558 1.00 98.31 202 ARG A C 1
ATOM 1580 O O . ARG A 1 202 ? 13.629 -0.154 -3.546 1.00 98.31 202 ARG A O 1
ATOM 1587 N N . SER A 1 203 ? 12.093 1.129 -4.556 1.00 98.31 203 SER A N 1
ATOM 1588 C CA . SER A 1 203 ? 11.741 1.906 -3.367 1.00 98.31 203 SER A CA 1
ATOM 1589 C C . SER A 1 203 ? 11.059 1.092 -2.267 1.00 98.31 203 SER A C 1
ATOM 1591 O O . SER A 1 203 ? 11.134 1.470 -1.105 1.00 98.31 203 SER A O 1
ATOM 1593 N N . MET A 1 204 ? 10.405 -0.024 -2.598 1.00 98.12 204 MET A N 1
ATOM 1594 C CA . MET A 1 204 ? 9.915 -0.966 -1.589 1.00 98.12 204 MET A CA 1
ATOM 1595 C C . MET A 1 204 ? 11.052 -1.708 -0.880 1.00 98.12 204 MET A C 1
ATOM 1597 O O . MET A 1 204 ? 10.868 -2.122 0.264 1.00 98.12 204 MET A O 1
ATOM 1601 N N . LEU A 1 205 ? 12.165 -1.949 -1.577 1.00 97.69 205 LEU A N 1
ATOM 1602 C CA . LEU A 1 205 ? 13.286 -2.759 -1.104 1.00 97.69 205 LEU A CA 1
ATOM 1603 C C . LEU A 1 205 ? 14.322 -1.915 -0.364 1.00 97.69 205 LEU A C 1
ATOM 1605 O O . LEU A 1 205 ? 14.718 -2.288 0.734 1.00 97.69 205 LEU A O 1
ATOM 1609 N N . GLU A 1 206 ? 14.704 -0.779 -0.948 1.00 94.19 206 GLU A N 1
ATOM 1610 C CA . GLU A 1 206 ? 15.748 0.117 -0.449 1.00 94.19 206 GLU A CA 1
ATOM 1611 C C . GLU A 1 206 ? 15.460 0.541 1.004 1.00 94.19 206 GLU A C 1
ATOM 1613 O O . GLU A 1 206 ? 14.434 1.164 1.287 1.00 94.19 206 GLU A O 1
ATOM 1618 N N . HIS A 1 207 ? 16.371 0.195 1.921 1.00 92.12 207 HIS A N 1
ATOM 1619 C CA . HIS A 1 207 ? 16.291 0.396 3.381 1.00 92.12 207 HIS A CA 1
ATOM 1620 C C . HIS A 1 207 ? 15.365 -0.555 4.163 1.00 92.12 207 HIS A C 1
ATOM 1622 O O . HIS A 1 207 ? 15.235 -0.408 5.382 1.00 92.12 207 HIS A O 1
ATOM 1628 N N . TYR A 1 208 ? 14.722 -1.520 3.506 1.00 95.69 208 TYR A N 1
ATOM 1629 C CA . TYR A 1 208 ? 13.831 -2.506 4.131 1.00 95.69 208 TYR A CA 1
ATOM 1630 C C . TYR A 1 208 ? 14.312 -3.952 3.978 1.00 95.69 208 TYR A C 1
ATOM 1632 O O . TYR A 1 208 ? 13.643 -4.869 4.457 1.00 95.69 208 TYR A O 1
ATOM 1640 N N . GLU A 1 209 ? 15.470 -4.173 3.363 1.00 94.19 209 GLU A N 1
ATOM 1641 C CA . GLU A 1 209 ? 16.017 -5.494 3.053 1.00 94.19 209 GLU A CA 1
ATOM 1642 C C . GLU A 1 209 ? 16.245 -6.311 4.323 1.00 94.19 209 GLU A C 1
ATOM 1644 O O . GLU A 1 209 ? 15.839 -7.468 4.395 1.00 94.19 209 GLU A O 1
ATOM 1649 N N . GLU A 1 210 ? 16.810 -5.687 5.360 1.00 93.69 210 GLU A N 1
ATOM 1650 C CA . GLU A 1 210 ? 17.031 -6.329 6.658 1.00 93.69 210 GLU A CA 1
ATOM 1651 C C . GLU A 1 210 ? 15.711 -6.789 7.289 1.00 93.69 210 GLU A C 1
ATOM 1653 O O . GLU A 1 210 ? 15.574 -7.946 7.676 1.00 93.69 210 GLU A O 1
ATOM 1658 N N . ARG A 1 211 ? 14.687 -5.923 7.323 1.00 96.25 211 ARG A N 1
ATOM 1659 C CA . ARG A 1 211 ? 13.365 -6.298 7.853 1.00 96.25 211 ARG A CA 1
ATOM 1660 C C . ARG A 1 211 ? 12.722 -7.402 7.025 1.00 96.25 211 ARG A C 1
ATOM 1662 O O . ARG A 1 211 ? 12.106 -8.303 7.585 1.00 96.25 211 ARG A O 1
ATOM 1669 N N . PHE A 1 212 ? 12.865 -7.346 5.705 1.00 97.75 212 PHE A N 1
ATOM 1670 C CA . PHE A 1 212 ? 12.341 -8.372 4.816 1.00 97.75 212 PHE A CA 1
ATOM 1671 C C . PHE A 1 212 ? 13.002 -9.734 5.078 1.00 97.75 212 PHE A C 1
ATOM 1673 O O . PHE A 1 212 ? 12.302 -10.740 5.211 1.00 97.75 212 PHE A O 1
ATOM 1680 N N . MET A 1 213 ? 14.325 -9.760 5.253 1.00 96.12 213 MET A N 1
ATOM 1681 C CA . MET A 1 213 ? 15.073 -10.958 5.645 1.00 96.12 213 MET A CA 1
ATOM 1682 C C . MET A 1 213 ? 14.719 -11.436 7.054 1.00 96.12 213 MET A C 1
ATOM 1684 O O . MET A 1 213 ? 14.592 -12.638 7.256 1.00 96.12 213 MET A O 1
ATOM 1688 N N . ASN A 1 214 ? 14.460 -10.540 8.005 1.00 96.50 214 ASN A N 1
ATOM 1689 C CA . ASN A 1 214 ? 14.038 -10.931 9.352 1.00 96.50 214 ASN A CA 1
ATOM 1690 C C . ASN A 1 214 ? 12.702 -11.695 9.352 1.00 96.50 214 ASN A C 1
ATOM 1692 O O . ASN A 1 214 ? 12.517 -12.593 10.168 1.00 96.50 214 ASN A O 1
ATOM 1696 N N . PHE A 1 215 ? 11.782 -11.389 8.428 1.00 97.81 215 PHE A N 1
ATOM 1697 C CA . PHE A 1 215 ? 10.515 -12.124 8.314 1.00 97.81 215 PHE A CA 1
ATOM 1698 C C . PHE A 1 215 ? 10.602 -13.418 7.501 1.00 97.81 215 PHE A C 1
ATOM 1700 O O . PHE A 1 215 ? 9.849 -14.349 7.778 1.00 97.81 215 PHE A O 1
ATOM 1707 N N . TYR A 1 216 ? 11.461 -13.474 6.479 1.00 98.12 216 TYR A N 1
ATOM 1708 C CA . TYR A 1 216 ? 11.424 -14.544 5.469 1.00 98.12 216 TYR A CA 1
ATOM 1709 C C . TYR A 1 216 ? 12.737 -15.316 5.293 1.00 98.12 216 TYR A C 1
ATOM 1711 O O . TYR A 1 216 ? 12.785 -16.267 4.512 1.00 98.12 216 TYR A O 1
ATOM 1719 N N . GLY A 1 217 ? 13.805 -14.933 5.990 1.00 96.00 217 GLY A N 1
ATOM 1720 C CA . GLY A 1 217 ? 15.114 -15.579 5.938 1.00 96.00 217 GLY A CA 1
ATOM 1721 C C . GLY A 1 217 ? 15.629 -15.760 4.509 1.00 96.00 217 GLY A C 1
ATOM 1722 O O . GLY A 1 217 ? 15.644 -14.834 3.698 1.00 96.00 217 GLY A O 1
ATOM 1723 N N . THR A 1 218 ? 16.011 -16.990 4.173 1.00 95.69 218 THR A N 1
ATOM 1724 C CA . THR A 1 218 ? 16.546 -17.349 2.850 1.00 95.69 218 THR A CA 1
ATOM 1725 C C . THR A 1 218 ? 15.539 -17.163 1.712 1.00 95.69 218 THR A C 1
ATOM 1727 O O . THR A 1 218 ? 15.941 -16.888 0.580 1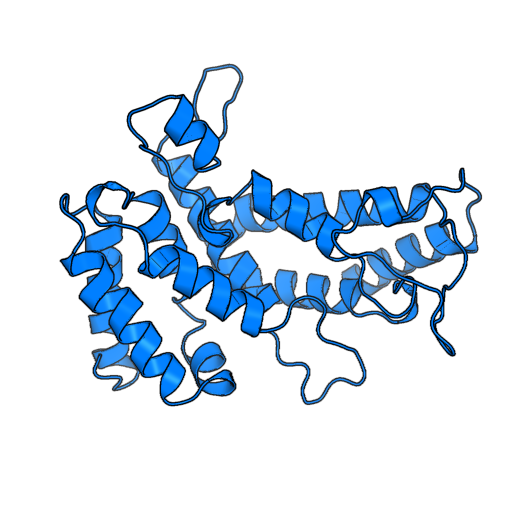.00 95.69 218 THR A O 1
ATOM 1730 N N . ALA A 1 219 ? 14.231 -17.231 1.987 1.00 97.88 219 ALA A N 1
ATOM 1731 C CA . ALA A 1 219 ? 13.210 -16.972 0.975 1.00 97.88 219 ALA A CA 1
ATOM 1732 C C . ALA A 1 219 ? 13.204 -15.498 0.535 1.00 97.88 219 ALA A C 1
ATOM 1734 O O .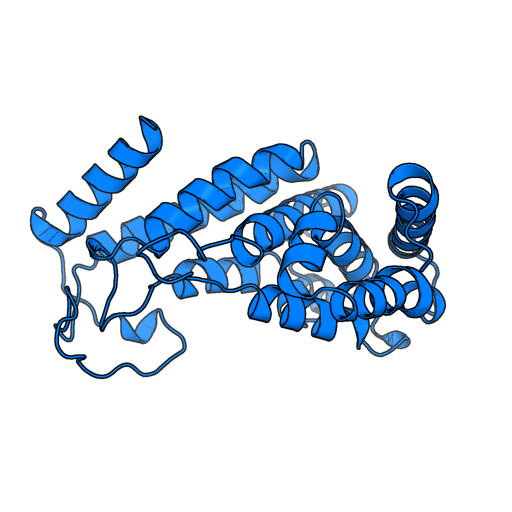 ALA A 1 219 ? 12.977 -15.215 -0.643 1.00 97.88 219 ALA A O 1
ATOM 1735 N N . ALA A 1 220 ? 13.520 -14.562 1.439 1.00 97.62 220 ALA A N 1
ATOM 1736 C CA . ALA A 1 220 ? 13.712 -13.157 1.076 1.00 97.62 220 ALA A CA 1
ATOM 1737 C C . ALA A 1 220 ? 14.919 -12.972 0.148 1.00 97.62 220 ALA A C 1
ATOM 1739 O O . ALA A 1 220 ? 14.810 -12.224 -0.816 1.00 97.62 220 ALA A O 1
ATOM 1740 N N . ILE A 1 221 ? 16.024 -13.697 0.356 1.00 96.25 221 ILE A N 1
ATOM 1741 C CA . ILE A 1 221 ? 17.198 -13.643 -0.538 1.00 96.25 221 ILE A CA 1
ATOM 1742 C C . ILE A 1 221 ? 16.821 -14.100 -1.955 1.00 96.25 221 ILE A C 1
ATOM 1744 O O . ILE A 1 221 ? 17.128 -13.423 -2.936 1.00 96.25 221 ILE A O 1
ATOM 1748 N N . ALA A 1 222 ? 16.080 -15.204 -2.078 1.00 97.50 222 ALA A N 1
ATOM 1749 C CA . ALA A 1 222 ? 15.587 -15.666 -3.376 1.00 97.50 222 ALA A CA 1
ATOM 1750 C C . ALA A 1 222 ? 14.650 -14.638 -4.041 1.00 97.50 222 ALA A C 1
ATOM 1752 O O . ALA A 1 222 ? 14.737 -14.398 -5.247 1.00 97.50 222 ALA A O 1
ATOM 1753 N N . ALA A 1 223 ? 13.778 -13.993 -3.260 1.00 98.25 223 ALA A N 1
ATOM 1754 C CA . ALA A 1 223 ? 12.907 -12.929 -3.749 1.00 98.25 223 ALA A CA 1
ATOM 1755 C C . ALA A 1 223 ? 13.690 -11.671 -4.173 1.00 98.25 223 ALA A C 1
ATOM 1757 O O . ALA A 1 223 ? 13.354 -11.068 -5.193 1.00 98.25 223 ALA A O 1
ATOM 1758 N N . LEU A 1 224 ? 14.755 -11.306 -3.452 1.00 98.12 224 LEU A N 1
ATOM 1759 C CA . LEU A 1 224 ? 15.661 -10.209 -3.804 1.00 98.12 224 LEU A CA 1
ATOM 1760 C C . LEU A 1 224 ? 16.378 -10.485 -5.129 1.00 98.12 224 LEU A C 1
ATOM 1762 O O . LEU A 1 224 ? 16.388 -9.615 -5.995 1.00 98.12 224 LEU A O 1
ATOM 1766 N N . ARG A 1 225 ? 16.877 -11.707 -5.351 1.00 97.69 225 ARG A N 1
ATOM 1767 C CA . ARG A 1 225 ? 17.450 -12.130 -6.643 1.00 97.69 225 ARG A CA 1
ATOM 1768 C C . ARG A 1 225 ? 16.438 -11.996 -7.780 1.00 97.69 225 ARG A C 1
ATOM 1770 O O . ARG A 1 225 ? 16.737 -11.404 -8.818 1.00 97.69 225 ARG A O 1
ATOM 1777 N N . LYS A 1 226 ? 15.206 -12.477 -7.571 1.00 98.06 226 LYS A N 1
ATOM 1778 C CA . LYS A 1 226 ? 14.120 -12.314 -8.552 1.00 98.06 226 LYS A CA 1
ATOM 1779 C C . LYS A 1 226 ? 13.845 -10.841 -8.855 1.00 98.06 226 LYS A C 1
ATOM 1781 O O . LYS A 1 226 ? 13.658 -10.495 -10.017 1.00 98.06 226 LYS A O 1
ATOM 1786 N N . ALA A 1 227 ? 13.820 -9.986 -7.837 1.00 98.19 227 ALA A N 1
ATOM 1787 C CA . ALA A 1 227 ? 13.480 -8.573 -7.962 1.00 98.19 227 ALA A CA 1
ATOM 1788 C C . ALA A 1 227 ? 14.595 -7.709 -8.572 1.00 98.19 227 ALA A C 1
ATOM 1790 O O . ALA A 1 227 ? 14.302 -6.816 -9.365 1.00 98.19 227 ALA A O 1
ATOM 1791 N N . LEU A 1 228 ? 15.849 -7.954 -8.195 1.00 97.81 228 LEU A N 1
ATOM 1792 C CA . LEU A 1 228 ? 16.976 -7.068 -8.494 1.00 97.81 228 LEU A CA 1
ATOM 1793 C C . LEU A 1 228 ? 17.851 -7.559 -9.646 1.00 97.81 228 LEU A C 1
ATOM 1795 O O . LEU A 1 228 ? 18.511 -6.739 -10.271 1.00 97.81 228 LEU A O 1
ATOM 1799 N N . VAL A 1 229 ? 17.816 -8.856 -9.970 1.00 96.19 229 VAL A N 1
ATOM 1800 C CA . VAL A 1 229 ? 18.615 -9.439 -11.059 1.00 96.19 229 VAL A CA 1
ATOM 1801 C C . VAL A 1 229 ? 17.709 -9.888 -12.202 1.00 96.19 229 VAL A C 1
ATOM 1803 O O . VAL A 1 229 ? 17.774 -9.361 -13.312 1.00 96.19 229 VAL A O 1
ATOM 1806 N N . GLU A 1 230 ? 16.804 -10.832 -11.940 1.00 97.50 230 GLU A N 1
ATOM 1807 C CA . GLU A 1 230 ? 16.036 -11.470 -13.015 1.00 97.50 230 GLU A CA 1
ATOM 1808 C C . GLU A 1 230 ? 14.956 -10.557 -13.610 1.00 97.50 230 GLU A C 1
ATOM 1810 O O . GLU A 1 230 ? 14.780 -10.507 -14.829 1.00 97.50 230 GLU A O 1
ATOM 1815 N N . PHE A 1 231 ? 14.230 -9.818 -12.767 1.00 97.56 231 PHE A N 1
ATOM 1816 C CA . PHE A 1 231 ? 13.179 -8.902 -13.203 1.00 97.56 231 PHE A CA 1
ATOM 1817 C C . PHE A 1 231 ? 13.689 -7.794 -14.143 1.00 97.56 231 PHE A C 1
ATOM 1819 O O . PHE A 1 231 ? 13.134 -7.670 -15.240 1.00 97.56 231 PHE A O 1
ATOM 1826 N N . PRO A 1 232 ? 14.749 -7.026 -13.809 1.00 96.31 232 PRO A N 1
ATOM 1827 C CA . PRO A 1 232 ? 15.300 -6.054 -14.750 1.00 96.31 232 PRO A CA 1
ATOM 1828 C C . PRO A 1 232 ? 15.956 -6.720 -15.968 1.00 96.31 232 PRO A C 1
ATOM 1830 O O . PRO A 1 232 ? 15.919 -6.143 -17.057 1.00 96.31 232 PRO A O 1
ATOM 1833 N N . ALA A 1 233 ? 16.504 -7.937 -15.851 1.00 95.69 233 ALA A N 1
ATOM 1834 C CA . ALA A 1 233 ? 17.081 -8.662 -16.986 1.00 95.69 233 ALA A CA 1
ATOM 1835 C C . ALA A 1 233 ? 16.034 -9.035 -18.048 1.00 95.69 233 ALA A C 1
ATOM 1837 O O . ALA A 1 233 ? 16.303 -8.857 -19.237 1.00 95.69 233 ALA A O 1
ATOM 1838 N N . LYS A 1 234 ? 14.826 -9.455 -17.647 1.00 95.25 234 LYS A N 1
ATOM 1839 C CA . LYS A 1 234 ? 13.749 -9.807 -18.592 1.00 95.25 234 LYS A CA 1
ATOM 1840 C C . LYS A 1 234 ? 12.993 -8.613 -19.183 1.00 95.25 234 LYS A C 1
ATOM 1842 O O . LYS A 1 234 ? 12.199 -8.813 -20.095 1.00 95.25 234 LYS A O 1
ATOM 1847 N N . ALA A 1 235 ? 13.191 -7.393 -18.678 1.00 91.75 235 ALA A N 1
ATOM 1848 C CA . ALA A 1 235 ? 12.560 -6.207 -19.256 1.00 91.75 235 ALA A CA 1
ATOM 1849 C C . ALA A 1 235 ? 13.086 -5.965 -20.690 1.00 91.75 235 ALA A C 1
ATOM 1851 O O . ALA A 1 235 ? 14.312 -5.895 -20.860 1.00 91.75 235 ALA A O 1
ATOM 1852 N N . PRO A 1 236 ? 12.202 -5.841 -21.705 1.00 87.94 236 PRO A N 1
ATOM 1853 C CA . PRO A 1 236 ? 12.600 -5.686 -23.105 1.00 87.94 236 PRO A CA 1
ATOM 1854 C C . PRO A 1 236 ? 13.250 -4.324 -23.366 1.00 87.94 236 PRO A C 1
ATOM 1856 O O . PRO A 1 236 ? 14.244 -4.238 -24.078 1.00 87.94 236 PRO A O 1
ATOM 1859 N N . GLU A 1 237 ? 12.721 -3.268 -22.746 1.00 87.44 237 GLU A N 1
ATOM 1860 C CA . GLU A 1 237 ? 13.293 -1.922 -22.765 1.00 87.44 237 GLU A CA 1
ATOM 1861 C C . GLU A 1 237 ? 14.008 -1.678 -21.427 1.00 87.44 237 GLU A C 1
ATOM 1863 O O . GLU A 1 237 ? 13.409 -1.809 -20.355 1.00 87.44 237 GLU A O 1
ATOM 1868 N N . LYS A 1 238 ? 15.305 -1.351 -21.468 1.00 88.88 238 LYS A N 1
ATOM 1869 C CA . LYS A 1 238 ? 16.083 -1.046 -20.258 1.00 88.88 238 LYS A CA 1
ATOM 1870 C C . LYS A 1 238 ? 15.811 0.388 -19.815 1.00 88.88 238 LYS A C 1
ATOM 1872 O O . LYS A 1 238 ? 16.515 1.317 -20.197 1.00 88.88 238 LYS A O 1
ATOM 1877 N N . SER A 1 239 ? 14.756 0.563 -19.023 1.00 93.12 239 SER A N 1
ATOM 1878 C CA . SER A 1 239 ? 14.398 1.865 -18.461 1.00 93.12 239 SER A CA 1
ATOM 1879 C C . SER A 1 239 ? 15.389 2.312 -17.371 1.00 93.12 239 SER A C 1
ATOM 1881 O O . SER A 1 239 ? 16.068 1.470 -16.770 1.00 93.12 239 SER A O 1
ATOM 1883 N N . PRO A 1 240 ? 15.434 3.613 -17.023 1.00 95.56 240 PRO A N 1
ATOM 1884 C CA . PRO A 1 240 ? 16.224 4.101 -15.890 1.00 95.56 240 PRO A CA 1
ATOM 1885 C C . PRO A 1 240 ? 15.932 3.351 -14.582 1.00 95.56 240 PRO A C 1
ATOM 1887 O O . PRO A 1 240 ? 16.849 3.021 -13.834 1.00 95.56 240 PRO A O 1
ATOM 1890 N N . GLY A 1 241 ? 14.665 3.013 -14.321 1.00 95.75 241 GLY A N 1
ATOM 1891 C CA . GLY A 1 241 ? 14.267 2.199 -13.175 1.00 95.75 241 GLY A CA 1
ATOM 1892 C C . GLY A 1 241 ? 14.825 0.773 -13.216 1.00 95.75 241 GLY A C 1
ATOM 1893 O O . GLY A 1 241 ? 15.209 0.251 -12.174 1.00 95.75 241 GLY A O 1
ATOM 1894 N N . ALA A 1 242 ? 14.914 0.142 -14.393 1.00 96.25 242 ALA A N 1
ATOM 1895 C CA . ALA A 1 242 ? 15.509 -1.190 -14.524 1.00 96.25 242 ALA A CA 1
ATOM 1896 C C . ALA A 1 242 ? 17.013 -1.172 -14.199 1.00 96.25 242 ALA A C 1
ATOM 1898 O O . ALA A 1 242 ? 17.488 -2.023 -13.448 1.00 96.25 242 ALA A O 1
ATOM 1899 N N . PHE A 1 243 ? 17.748 -0.164 -14.681 1.00 96.75 243 PHE A N 1
ATOM 1900 C CA . PHE A 1 243 ? 19.147 0.042 -14.285 1.00 96.75 243 PHE A CA 1
ATOM 1901 C C . PHE A 1 243 ? 19.287 0.342 -12.792 1.00 96.75 243 PHE A C 1
ATOM 1903 O O . PHE A 1 243 ? 20.208 -0.147 -12.143 1.00 96.75 243 PHE A O 1
ATOM 1910 N N . ALA A 1 244 ? 18.349 1.097 -12.219 1.00 96.31 244 ALA A N 1
ATOM 1911 C CA . ALA A 1 244 ? 18.349 1.402 -10.796 1.00 96.31 244 ALA A CA 1
ATOM 1912 C C . ALA A 1 244 ? 18.160 0.150 -9.917 1.00 96.31 244 ALA A C 1
ATOM 1914 O O . ALA A 1 244 ? 18.693 0.126 -8.810 1.00 96.31 244 ALA A O 1
ATOM 1915 N N . LEU A 1 245 ? 17.437 -0.878 -10.377 1.00 97.19 245 LEU A N 1
ATOM 1916 C CA . LEU A 1 245 ? 17.324 -2.159 -9.665 1.00 97.19 245 LEU A CA 1
ATOM 1917 C C . LEU A 1 245 ? 18.657 -2.917 -9.647 1.00 97.19 245 LEU A C 1
ATOM 1919 O O . LEU A 1 245 ? 19.085 -3.353 -8.584 1.00 97.19 245 LEU A O 1
ATOM 1923 N N . LEU A 1 246 ? 19.344 -2.989 -10.791 1.00 95.31 246 LEU A N 1
ATOM 1924 C CA . LEU A 1 246 ? 20.682 -3.590 -10.885 1.00 95.31 246 LEU A CA 1
ATOM 1925 C C . LEU A 1 246 ? 21.704 -2.825 -10.030 1.00 95.31 246 LEU A C 1
ATOM 1927 O O . LEU A 1 246 ? 22.532 -3.411 -9.345 1.00 95.31 246 LEU A O 1
ATOM 1931 N N . GLY A 1 247 ? 21.619 -1.494 -9.996 1.00 95.00 247 GLY A N 1
ATOM 1932 C CA . GLY A 1 247 ? 22.458 -0.697 -9.102 1.00 95.00 247 GLY A CA 1
ATOM 1933 C C . GLY A 1 247 ? 22.229 -1.029 -7.622 1.00 95.00 247 GLY A C 1
ATOM 1934 O O . GLY A 1 247 ? 23.175 -1.015 -6.840 1.00 95.00 247 GLY A O 1
ATOM 1935 N N . LEU A 1 248 ? 20.994 -1.362 -7.228 1.00 95.38 248 LEU A N 1
ATOM 1936 C CA . LEU A 1 248 ? 20.694 -1.762 -5.853 1.00 95.38 248 LEU A CA 1
ATOM 1937 C C . LEU A 1 248 ? 21.277 -3.146 -5.516 1.00 95.38 248 LEU A C 1
ATOM 1939 O O . LEU A 1 248 ? 21.754 -3.314 -4.397 1.00 95.38 248 LEU A O 1
ATOM 1943 N N . SER A 1 249 ? 21.315 -4.111 -6.447 1.00 94.31 249 SER A N 1
ATOM 1944 C CA . SER A 1 249 ? 21.983 -5.397 -6.172 1.00 94.31 249 SER A CA 1
ATOM 1945 C C . SER A 1 249 ? 23.475 -5.222 -5.892 1.00 94.31 249 SER A C 1
ATOM 1947 O O . SER A 1 249 ? 23.981 -5.818 -4.944 1.00 94.31 249 SER A O 1
ATOM 1949 N N . GLU A 1 250 ? 24.163 -4.352 -6.637 1.00 93.31 250 GLU A N 1
ATOM 1950 C CA . GLU A 1 250 ? 25.579 -4.047 -6.381 1.00 93.31 250 GLU A CA 1
ATOM 1951 C C . GLU A 1 250 ? 25.785 -3.382 -5.015 1.00 93.31 250 GLU A C 1
ATOM 1953 O O . GLU A 1 250 ? 26.697 -3.741 -4.271 1.00 93.31 250 GLU A O 1
ATOM 1958 N N . VAL A 1 251 ? 24.900 -2.454 -4.635 1.00 93.00 251 VAL A N 1
ATOM 1959 C CA . VAL A 1 251 ? 24.936 -1.815 -3.311 1.00 93.00 251 VAL A CA 1
ATOM 1960 C C . VAL A 1 251 ? 24.752 -2.843 -2.191 1.00 93.00 251 VAL A C 1
ATOM 1962 O O . VAL A 1 251 ? 25.466 -2.778 -1.191 1.00 93.00 251 VAL A O 1
ATOM 1965 N N . LEU A 1 252 ? 23.837 -3.805 -2.342 1.00 92.06 252 LEU A N 1
ATOM 1966 C CA . LEU A 1 252 ? 23.622 -4.859 -1.342 1.00 92.06 252 LEU A CA 1
ATOM 1967 C C . LEU A 1 252 ? 24.812 -5.811 -1.231 1.00 92.06 252 LEU A C 1
ATOM 1969 O O . LEU A 1 252 ? 25.181 -6.198 -0.120 1.00 92.06 252 LEU A O 1
ATOM 1973 N N . LYS A 1 253 ? 25.457 -6.130 -2.354 1.00 91.75 253 LYS A N 1
ATOM 1974 C CA . LYS A 1 253 ? 26.695 -6.907 -2.355 1.00 91.75 253 LYS A CA 1
ATOM 1975 C C . LYS A 1 253 ? 27.805 -6.182 -1.598 1.00 91.75 253 LYS A C 1
ATOM 1977 O O . LYS A 1 253 ? 28.427 -6.772 -0.720 1.00 91.75 253 LYS A O 1
ATOM 1982 N N . LEU A 1 254 ? 28.022 -4.902 -1.897 1.00 90.00 254 LEU A N 1
ATOM 1983 C CA . LEU A 1 254 ? 29.090 -4.102 -1.292 1.00 90.00 254 LEU A CA 1
ATOM 1984 C C . LEU A 1 254 ? 28.861 -3.828 0.200 1.00 90.00 254 LEU A C 1
ATOM 1986 O O . LEU A 1 254 ? 29.787 -3.960 0.994 1.00 90.00 254 LEU A O 1
ATOM 1990 N N . ASN A 1 255 ? 27.641 -3.447 0.584 1.00 86.62 255 ASN A N 1
ATOM 1991 C CA . ASN A 1 255 ? 27.368 -2.944 1.933 1.00 86.62 255 ASN A CA 1
ATOM 1992 C C . ASN A 1 255 ? 26.920 -4.027 2.915 1.00 86.62 255 ASN A C 1
ATOM 1994 O O . ASN A 1 255 ? 27.129 -3.876 4.116 1.00 86.62 255 ASN A O 1
ATOM 1998 N N . ALA A 1 256 ? 26.271 -5.085 2.427 1.00 83.56 256 ALA A N 1
ATOM 1999 C CA . ALA A 1 256 ? 25.678 -6.123 3.267 1.00 83.56 256 ALA A CA 1
ATOM 2000 C C . ALA A 1 256 ? 26.242 -7.526 2.985 1.00 83.56 256 ALA A C 1
ATOM 2002 O O . ALA A 1 256 ? 25.829 -8.482 3.638 1.00 83.56 256 ALA A O 1
ATOM 2003 N N . GLY A 1 257 ? 27.166 -7.670 2.024 1.00 84.88 257 GLY A N 1
ATOM 2004 C CA . GLY A 1 257 ? 27.733 -8.967 1.642 1.00 84.88 257 GLY A CA 1
ATOM 2005 C C . GLY A 1 257 ? 26.707 -9.929 1.036 1.00 84.88 257 GLY A C 1
ATOM 2006 O O . GLY A 1 257 ? 26.930 -11.137 1.024 1.00 84.88 257 GLY A O 1
ATOM 2007 N N . ILE A 1 258 ? 25.562 -9.417 0.570 1.00 85.50 258 ILE A N 1
ATOM 2008 C CA . ILE A 1 258 ? 24.482 -10.238 0.018 1.00 85.50 258 ILE A CA 1
ATOM 2009 C C . ILE A 1 258 ? 24.763 -10.470 -1.465 1.00 85.50 258 ILE A C 1
ATOM 2011 O O . ILE A 1 258 ? 24.620 -9.561 -2.281 1.00 85.50 258 ILE A O 1
ATOM 2015 N N . GLU A 1 259 ? 25.126 -11.700 -1.821 1.00 85.06 259 GLU A N 1
ATOM 2016 C CA . GLU A 1 259 ? 25.308 -12.099 -3.217 1.00 85.06 259 GLU A CA 1
ATOM 2017 C C . GLU A 1 259 ? 23.988 -12.606 -3.817 1.00 85.06 259 GLU A C 1
ATOM 2019 O O . GLU A 1 259 ? 23.496 -13.697 -3.500 1.00 85.06 259 GLU A O 1
ATOM 2024 N N . LEU A 1 260 ? 23.398 -11.768 -4.674 1.00 86.31 260 LEU A N 1
ATOM 2025 C CA . LEU A 1 260 ? 22.149 -12.030 -5.390 1.00 86.31 260 LEU A CA 1
ATOM 2026 C C . LEU A 1 260 ? 22.397 -12.594 -6.782 1.00 86.31 260 LEU A C 1
ATOM 2028 O O . LEU A 1 260 ? 23.344 -12.172 -7.469 1.00 86.31 260 LEU A O 1
#